Protein AF-A0A9E4KMX0-F1 (afdb_monomer_lite)

Foldseek 3Di:
DDPDDPDDLLVCLLQLVVDADPVPRHSADDQDQFQAADADPVRHGPDPVGGGVLLDDVLQVSLQCSVCVVLPNQAGKAKFDDDPVPVLVVLVVVLDDPPDDPDDDDADDDHSLPHQKHKDQLCPLLLPPNPAGIMMMHGNYHDSSVVSSSVCSNVVSRHDHSVNSRSSSVRNSCSVVNVVVVVVVVVVVCVVCVPPDD

Sequence (198 aa):
MVSKSKLAPETLNAQALRQIDTTTGGLTPGILPSTTCVRDGDNELIDLRRSYGRDENPGFAVAGKVLAELEGGRGGVAVQFRHVGGDGDHAVLEARRPDRGAEDHVLGPADPARADLVVHSATKYLNGRCDVVGGAVVTAREDDLWERIGQVRLHGGAIVGSFEAWLLQRGMRTLFLRVQKASESALAIARHFEGHPN

Structure (mmCIF, N/CA/C/O backbone):
data_AF-A0A9E4KMX0-F1
#
_entry.id   AF-A0A9E4KMX0-F1
#
loop_
_atom_site.group_PDB
_atom_site.id
_atom_site.type_symbol
_atom_site.label_atom_id
_atom_site.label_alt_id
_atom_site.label_comp_id
_atom_site.label_asym_id
_atom_site.label_entity_id
_atom_site.label_seq_id
_atom_site.pdbx_PDB_ins_code
_atom_site.Cartn_x
_atom_site.Cartn_y
_atom_site.Cartn_z
_atom_site.occupancy
_atom_site.B_iso_or_equiv
_atom_site.auth_seq_id
_atom_site.auth_comp_id
_atom_site.auth_asym_id
_atom_site.auth_atom_id
_atom_site.pdbx_PDB_model_num
ATOM 1 N N . MET A 1 1 ? 28.337 -5.864 12.561 1.00 35.94 1 MET A N 1
ATOM 2 C CA . MET A 1 1 ? 27.057 -6.299 11.958 1.00 35.94 1 MET A CA 1
ATOM 3 C C . MET A 1 1 ? 26.067 -6.529 13.087 1.00 35.94 1 MET A C 1
ATOM 5 O O . MET A 1 1 ? 26.275 -7.443 13.871 1.00 35.94 1 MET A O 1
ATOM 9 N N . VAL A 1 2 ? 25.075 -5.650 13.253 1.00 37.97 2 VAL A N 1
ATOM 10 C CA . VAL A 1 2 ? 24.081 -5.785 14.332 1.00 37.97 2 VAL A CA 1
ATOM 11 C C . VAL A 1 2 ? 23.220 -7.016 14.046 1.00 37.97 2 VAL A C 1
ATOM 13 O O . VAL A 1 2 ? 22.658 -7.137 12.958 1.00 37.97 2 VAL A O 1
ATOM 16 N N . SER A 1 3 ? 23.180 -7.935 15.012 1.00 38.62 3 SER A N 1
ATOM 17 C CA . SER A 1 3 ? 22.322 -9.122 15.031 1.00 38.62 3 SER A CA 1
ATOM 18 C C . SER A 1 3 ? 20.882 -8.749 14.659 1.00 38.62 3 SER A C 1
ATOM 20 O O . SER A 1 3 ? 20.329 -7.800 15.216 1.00 38.62 3 SER A O 1
ATOM 22 N N . LYS A 1 4 ? 20.291 -9.465 13.691 1.00 42.56 4 LYS A N 1
ATOM 23 C CA . LYS A 1 4 ? 18.905 -9.281 13.234 1.00 42.56 4 LYS A CA 1
ATOM 24 C C . LYS A 1 4 ? 17.937 -9.706 14.348 1.00 42.56 4 LYS A C 1
ATOM 26 O O . LYS A 1 4 ? 17.368 -10.792 14.288 1.00 42.56 4 LYS A O 1
ATOM 31 N N . SER A 1 5 ? 17.720 -8.861 15.357 1.00 50.38 5 SER A N 1
ATOM 32 C CA . SER A 1 5 ? 16.453 -8.923 16.083 1.00 50.38 5 SER A CA 1
ATOM 33 C C . SER A 1 5 ? 15.344 -8.606 15.076 1.00 50.38 5 SER A C 1
ATOM 35 O O . SER A 1 5 ? 15.487 -7.712 14.236 1.00 50.38 5 SER A O 1
ATOM 37 N N . LYS A 1 6 ? 14.277 -9.408 15.079 1.00 74.00 6 LYS A N 1
ATOM 38 C CA . LYS A 1 6 ? 13.138 -9.221 14.176 1.00 74.00 6 LYS A CA 1
ATOM 39 C C . LYS A 1 6 ? 12.530 -7.854 14.512 1.00 74.00 6 LYS A C 1
ATOM 41 O O . LYS A 1 6 ? 11.999 -7.677 15.604 1.00 74.00 6 LYS A O 1
ATOM 46 N N . LEU A 1 7 ? 12.723 -6.866 13.637 1.00 81.94 7 LEU A N 1
ATOM 47 C CA . LEU A 1 7 ? 12.190 -5.518 13.841 1.00 81.94 7 LEU A CA 1
ATOM 48 C C . LEU A 1 7 ? 10.667 -5.592 13.959 1.00 81.94 7 LEU A C 1
ATOM 50 O O . LEU A 1 7 ? 10.035 -6.424 13.309 1.00 81.94 7 LEU A O 1
ATOM 54 N N . ALA A 1 8 ? 10.089 -4.709 14.770 1.00 87.62 8 ALA A N 1
ATOM 55 C CA . ALA A 1 8 ? 8.643 -4.631 14.908 1.00 87.62 8 ALA A CA 1
ATOM 56 C C . ALA A 1 8 ? 7.996 -4.206 13.566 1.00 87.62 8 ALA A C 1
ATOM 58 O O . ALA A 1 8 ? 8.601 -3.398 12.843 1.00 87.62 8 ALA A O 1
ATOM 59 N N . PRO A 1 9 ? 6.798 -4.711 13.212 1.00 85.44 9 PRO A N 1
ATOM 60 C CA . PRO A 1 9 ? 6.101 -4.365 11.966 1.00 85.44 9 PRO A CA 1
ATOM 61 C C . PRO A 1 9 ? 5.949 -2.853 11.741 1.00 85.44 9 PRO A C 1
ATOM 63 O O . PRO A 1 9 ? 6.117 -2.361 10.625 1.00 85.44 9 PRO A O 1
ATOM 66 N N . GLU A 1 10 ? 5.740 -2.092 12.814 1.00 88.88 10 GLU A N 1
ATOM 67 C CA . GLU A 1 10 ? 5.668 -0.630 12.826 1.00 88.88 10 GLU A CA 1
ATOM 68 C C . GLU A 1 10 ? 6.962 -0.009 12.294 1.00 88.88 10 GLU A C 1
ATOM 70 O O . GLU A 1 10 ? 6.941 0.923 11.489 1.00 88.88 10 GLU A O 1
ATOM 75 N N . THR A 1 11 ? 8.101 -0.554 12.731 1.00 89.44 11 THR A N 1
ATOM 76 C CA . THR A 1 11 ? 9.435 -0.086 12.341 1.00 89.44 11 THR A CA 1
ATOM 77 C C . THR A 1 11 ? 9.722 -0.443 10.888 1.00 89.44 11 THR A C 1
ATOM 79 O O . THR A 1 11 ? 10.217 0.398 10.138 1.00 89.44 11 THR A O 1
ATOM 82 N N . LEU A 1 12 ? 9.377 -1.665 10.471 1.00 85.69 12 LEU A N 1
ATOM 83 C CA . LEU A 1 12 ? 9.523 -2.127 9.088 1.00 85.69 12 LEU A CA 1
ATOM 84 C C . LEU A 1 12 ? 8.715 -1.264 8.116 1.00 85.69 12 LEU A C 1
ATOM 86 O O . LEU A 1 12 ? 9.240 -0.830 7.089 1.00 85.69 12 LEU A O 1
ATOM 90 N N . ASN A 1 13 ? 7.474 -0.950 8.474 1.00 89.00 13 ASN A N 1
ATOM 91 C CA . ASN A 1 13 ? 6.599 -0.101 7.681 1.00 89.00 13 ASN A CA 1
ATOM 92 C C . ASN A 1 13 ? 7.067 1.364 7.648 1.00 89.00 13 ASN A C 1
ATOM 94 O O . ASN A 1 13 ? 7.160 1.953 6.571 1.00 89.00 13 ASN A O 1
ATOM 98 N N . ALA A 1 14 ? 7.447 1.949 8.791 1.00 90.25 14 ALA A N 1
ATOM 99 C CA . ALA A 1 14 ? 7.972 3.318 8.836 1.00 90.25 14 ALA A CA 1
ATOM 100 C C . ALA A 1 14 ? 9.250 3.480 7.988 1.00 90.25 14 ALA A C 1
ATOM 102 O O . ALA A 1 14 ? 9.442 4.503 7.326 1.00 90.25 14 ALA A O 1
ATOM 103 N N . GLN A 1 15 ? 10.098 2.448 7.965 1.00 89.69 15 GLN A N 1
ATOM 104 C CA . GLN A 1 15 ? 11.336 2.412 7.184 1.00 89.69 15 GLN A CA 1
ATOM 105 C C . GLN A 1 15 ? 11.134 1.963 5.730 1.00 89.69 15 GLN A C 1
ATOM 107 O O . GLN A 1 15 ? 12.115 1.917 4.995 1.00 89.69 15 GLN A O 1
ATOM 112 N N . ALA A 1 16 ? 9.914 1.606 5.311 1.00 85.94 16 ALA A N 1
ATOM 113 C CA . ALA A 1 16 ? 9.638 0.988 4.011 1.00 85.94 16 ALA A CA 1
ATOM 114 C C . ALA A 1 16 ? 10.609 -0.172 3.687 1.00 85.94 16 ALA A C 1
ATOM 116 O O . ALA A 1 16 ? 11.246 -0.204 2.635 1.00 85.94 16 ALA A O 1
ATOM 117 N N . LEU A 1 17 ? 10.789 -1.090 4.647 1.00 85.75 17 LEU A N 1
ATOM 118 C CA . LEU A 1 17 ? 11.754 -2.201 4.590 1.00 85.75 17 LEU A CA 1
ATOM 119 C C . LEU A 1 17 ? 13.216 -1.771 4.376 1.00 85.75 17 LEU A C 1
ATOM 121 O O . LEU A 1 17 ? 14.026 -2.546 3.869 1.00 85.75 17 LEU A O 1
ATOM 125 N N . ARG A 1 18 ? 13.566 -0.540 4.771 1.00 86.38 18 ARG A N 1
ATOM 126 C CA . ARG A 1 18 ? 14.887 0.078 4.561 1.00 86.38 18 ARG A CA 1
ATOM 127 C C . ARG A 1 18 ? 15.295 0.131 3.090 1.00 86.38 18 ARG A C 1
ATOM 129 O O . ARG A 1 18 ? 16.486 0.096 2.781 1.00 86.38 18 ARG A O 1
ATOM 136 N N . GLN A 1 19 ? 14.322 0.186 2.183 1.00 82.75 19 GLN A N 1
ATOM 137 C CA . GLN A 1 19 ? 14.630 0.349 0.773 1.00 82.75 19 GLN A CA 1
ATOM 138 C C . GLN A 1 19 ? 15.220 1.727 0.508 1.00 82.75 19 GLN A C 1
ATOM 140 O O . GLN A 1 19 ? 14.776 2.735 1.054 1.00 82.75 19 GLN A O 1
ATOM 145 N N . ILE A 1 20 ? 16.237 1.729 -0.344 1.00 84.12 20 ILE A N 1
ATOM 146 C CA . ILE A 1 20 ? 16.929 2.918 -0.815 1.00 84.12 20 ILE A CA 1
ATOM 147 C C . ILE A 1 20 ? 16.888 2.914 -2.338 1.00 84.12 20 ILE A C 1
ATOM 149 O O . ILE A 1 20 ? 17.039 1.867 -2.971 1.00 84.12 20 ILE A O 1
ATOM 153 N N . ASP A 1 21 ? 16.673 4.083 -2.923 1.00 84.38 21 ASP A N 1
ATOM 154 C CA . ASP A 1 21 ? 16.913 4.309 -4.337 1.00 84.38 21 ASP A CA 1
ATOM 155 C C . ASP A 1 21 ? 18.427 4.369 -4.552 1.00 84.38 21 ASP A C 1
ATOM 157 O O . ASP A 1 21 ? 19.083 5.353 -4.215 1.00 84.38 21 ASP A O 1
ATOM 161 N N . THR A 1 22 ? 18.996 3.294 -5.089 1.00 83.50 22 THR A N 1
ATOM 162 C CA . THR A 1 22 ? 20.440 3.183 -5.319 1.00 83.50 22 THR A CA 1
ATOM 163 C C . THR A 1 22 ? 20.955 4.150 -6.378 1.00 83.50 22 THR A C 1
ATOM 165 O O . THR A 1 22 ? 22.152 4.413 -6.413 1.00 83.50 22 THR A O 1
ATOM 168 N N . THR A 1 23 ? 20.081 4.673 -7.240 1.00 82.62 23 THR A N 1
ATOM 169 C CA . THR A 1 23 ? 20.471 5.602 -8.304 1.00 82.62 23 THR A CA 1
ATOM 170 C C . THR A 1 23 ? 20.664 7.012 -7.761 1.00 82.62 23 THR A C 1
ATOM 172 O O . THR A 1 23 ? 21.606 7.694 -8.152 1.00 82.62 23 THR A O 1
ATOM 175 N N . THR A 1 24 ? 19.791 7.452 -6.853 1.00 85.88 24 THR A N 1
ATOM 176 C CA . THR A 1 24 ? 19.800 8.831 -6.329 1.00 85.88 24 THR A CA 1
ATOM 177 C C . THR A 1 24 ? 20.271 8.941 -4.879 1.00 85.88 24 THR A C 1
ATOM 179 O O . THR A 1 24 ? 20.529 10.042 -4.398 1.00 85.88 24 THR A O 1
ATOM 182 N N . GLY A 1 25 ? 20.364 7.823 -4.155 1.00 85.81 25 GLY A N 1
ATOM 183 C CA . GLY A 1 25 ? 20.548 7.805 -2.702 1.00 85.81 25 GLY A CA 1
ATOM 184 C C . GLY A 1 25 ? 19.278 8.157 -1.913 1.00 85.81 25 GLY A C 1
ATOM 185 O O . GLY A 1 25 ? 19.340 8.313 -0.694 1.00 85.81 25 GLY A O 1
ATOM 186 N N . GLY A 1 26 ? 18.126 8.299 -2.577 1.00 84.56 26 GLY A N 1
ATOM 187 C CA . GLY A 1 26 ? 16.856 8.633 -1.938 1.00 84.56 26 GLY A CA 1
ATOM 188 C C . GLY A 1 26 ? 16.335 7.532 -1.006 1.00 84.56 26 GLY A C 1
ATOM 189 O O . GLY A 1 26 ? 16.424 6.344 -1.299 1.00 84.56 26 GLY A O 1
ATOM 190 N N . LEU A 1 27 ? 15.721 7.918 0.116 1.00 81.69 27 LEU A N 1
ATOM 191 C CA . LEU A 1 27 ? 15.029 6.985 1.030 1.00 81.69 27 LEU A CA 1
ATOM 192 C C . LEU A 1 27 ? 13.636 6.566 0.528 1.00 81.69 27 LEU A C 1
ATOM 194 O O . LEU A 1 27 ? 13.000 5.659 1.065 1.00 81.69 27 LEU A O 1
ATOM 198 N N . THR A 1 28 ? 13.130 7.270 -0.479 1.00 79.94 28 THR A N 1
ATOM 199 C CA . THR A 1 28 ? 11.933 6.918 -1.239 1.00 79.94 28 THR A CA 1
ATOM 200 C C . THR A 1 28 ? 12.322 6.794 -2.698 1.00 79.94 28 THR A C 1
ATOM 202 O O . THR A 1 28 ? 13.099 7.636 -3.157 1.00 79.94 28 THR A O 1
ATOM 205 N N . PRO A 1 29 ? 11.749 5.837 -3.444 1.00 81.00 29 PRO A N 1
ATOM 206 C CA . PRO A 1 29 ? 11.890 5.836 -4.890 1.00 81.00 29 PRO A CA 1
ATOM 207 C C . PRO A 1 29 ? 11.460 7.184 -5.466 1.00 81.00 29 PRO A C 1
ATOM 209 O O . PRO A 1 29 ? 10.467 7.768 -5.013 1.00 81.00 29 PRO A O 1
ATOM 212 N N . GLY A 1 30 ? 12.194 7.662 -6.468 1.00 83.88 30 GLY A N 1
ATOM 213 C CA . GLY A 1 30 ? 11.777 8.827 -7.237 1.00 83.88 30 GLY A CA 1
ATOM 214 C C . GLY A 1 30 ? 10.409 8.614 -7.891 1.00 83.88 30 GLY A C 1
ATOM 215 O O . GLY A 1 30 ? 10.030 7.496 -8.251 1.00 83.88 30 GLY A O 1
ATOM 216 N N . ILE A 1 31 ? 9.663 9.703 -8.065 1.00 88.94 31 ILE A N 1
ATOM 217 C CA . ILE A 1 31 ? 8.437 9.691 -8.866 1.00 88.94 31 ILE A CA 1
ATOM 218 C C . ILE A 1 31 ? 8.865 9.626 -10.333 1.00 88.94 31 ILE A C 1
ATOM 220 O O . ILE A 1 31 ? 9.519 10.541 -10.825 1.00 88.94 31 ILE A O 1
ATOM 224 N N . LEU A 1 32 ? 8.505 8.545 -11.025 1.00 86.00 32 LEU A N 1
ATOM 225 C CA . LEU A 1 32 ? 8.800 8.355 -12.447 1.00 86.00 32 LEU A CA 1
ATOM 226 C C . LEU A 1 32 ? 7.570 8.707 -13.290 1.00 86.00 32 LEU A C 1
ATOM 228 O O . LEU A 1 32 ? 6.695 7.857 -13.447 1.00 86.00 32 LEU A O 1
ATOM 232 N N . PRO A 1 33 ? 7.462 9.925 -13.845 1.00 84.12 33 PRO A N 1
ATOM 233 C CA . PRO A 1 33 ? 6.334 10.291 -14.700 1.00 84.12 33 PRO A CA 1
ATOM 234 C C . PRO A 1 33 ? 6.417 9.662 -16.101 1.00 84.12 33 PRO A C 1
ATOM 236 O O . PRO A 1 33 ? 5.454 9.750 -16.857 1.00 84.12 33 PRO A O 1
ATOM 239 N N . SER A 1 34 ? 7.551 9.047 -16.464 1.00 86.75 34 SER A N 1
ATOM 240 C CA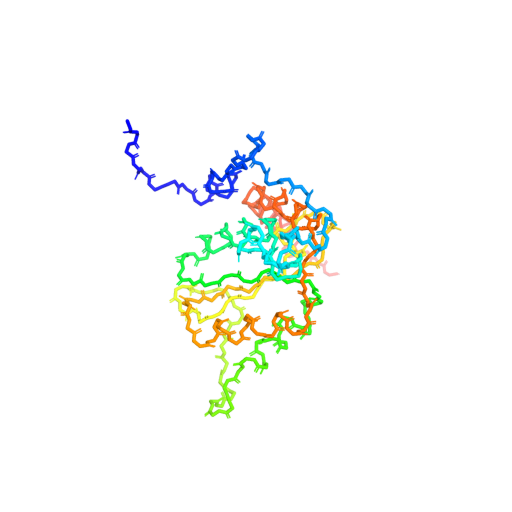 . SER A 1 34 ? 7.701 8.387 -17.762 1.00 86.75 34 SER A CA 1
ATOM 241 C C . SER A 1 34 ? 6.783 7.174 -17.874 1.00 86.75 34 SER A C 1
ATOM 243 O O . SER A 1 34 ? 6.711 6.343 -16.967 1.00 86.75 34 SER A O 1
ATOM 245 N N . THR A 1 35 ? 6.126 7.050 -19.022 1.00 84.62 35 THR A N 1
ATOM 246 C CA . THR A 1 35 ? 5.297 5.893 -19.365 1.00 84.62 35 THR A CA 1
ATOM 247 C C . THR A 1 35 ? 6.094 4.768 -20.010 1.00 84.62 35 THR A C 1
ATOM 249 O O . THR A 1 35 ? 5.663 3.628 -19.925 1.00 84.62 35 THR A O 1
ATOM 252 N N . THR A 1 36 ? 7.239 5.049 -20.631 1.00 87.25 36 THR A N 1
ATOM 253 C CA . THR A 1 36 ? 8.044 4.061 -21.366 1.00 87.25 36 THR A CA 1
ATOM 254 C C . THR A 1 36 ? 9.495 4.068 -20.905 1.00 87.25 36 THR A C 1
ATOM 256 O O . THR A 1 36 ? 9.973 5.038 -20.306 1.00 87.25 36 THR A O 1
ATOM 259 N N . CYS A 1 37 ? 10.196 2.980 -21.203 1.00 87.12 37 CYS A N 1
ATOM 260 C CA . CYS A 1 37 ? 11.620 2.836 -20.947 1.00 87.12 37 CYS A CA 1
ATOM 261 C C . CYS A 1 37 ? 12.432 2.979 -22.235 1.00 87.12 37 CYS A C 1
ATOM 263 O O . CYS A 1 37 ? 11.921 2.795 -23.343 1.00 87.12 37 CYS A O 1
ATOM 265 N N . VAL A 1 38 ? 13.694 3.368 -22.068 1.00 90.19 38 VAL A N 1
ATOM 266 C CA . VAL A 1 38 ? 14.639 3.528 -23.171 1.00 90.19 38 VAL A CA 1
ATOM 267 C C . VAL A 1 38 ? 15.006 2.163 -23.756 1.00 90.19 38 VAL A C 1
ATOM 269 O O . VAL A 1 38 ? 15.141 1.172 -23.031 1.00 90.19 38 VAL A O 1
ATOM 272 N N . ARG A 1 39 ? 15.165 2.140 -25.077 1.00 91.69 39 ARG A N 1
ATOM 273 C CA . ARG A 1 39 ? 15.637 0.996 -25.850 1.00 91.69 39 ARG A CA 1
ATOM 274 C C . ARG A 1 39 ? 16.933 1.363 -26.563 1.00 91.69 39 ARG A C 1
ATOM 276 O O . ARG A 1 39 ? 17.179 2.547 -26.800 1.00 91.69 39 ARG A O 1
ATOM 283 N N . ASP A 1 40 ? 17.767 0.373 -26.839 1.00 91.38 40 ASP A N 1
ATOM 284 C CA . ASP A 1 40 ? 18.998 0.563 -27.600 1.00 91.38 40 ASP A CA 1
ATOM 285 C C . ASP A 1 40 ? 18.735 0.678 -29.116 1.00 91.38 40 ASP A C 1
ATOM 287 O O . ASP A 1 40 ? 17.590 0.791 -29.567 1.00 91.38 40 ASP A O 1
ATOM 291 N N . GLY A 1 41 ? 19.812 0.706 -29.908 1.00 91.19 41 GLY A N 1
ATOM 292 C CA . GLY A 1 41 ? 19.744 0.841 -31.366 1.00 91.19 41 GLY A CA 1
ATOM 293 C C . GLY A 1 41 ? 19.095 -0.346 -32.083 1.00 91.19 41 GLY A C 1
ATOM 294 O O . GLY A 1 41 ? 18.567 -0.159 -33.177 1.00 91.19 41 GLY A O 1
ATOM 295 N N . ASP A 1 42 ? 19.070 -1.518 -31.446 1.00 93.31 42 ASP A N 1
ATOM 296 C CA . ASP A 1 42 ? 18.427 -2.734 -31.949 1.00 93.31 42 ASP A CA 1
ATOM 297 C C . ASP A 1 42 ? 16.993 -2.884 -31.405 1.00 93.31 42 ASP A C 1
ATOM 299 O O . ASP A 1 42 ? 16.328 -3.893 -31.636 1.00 93.31 42 ASP A O 1
ATOM 303 N N . ASN A 1 43 ? 16.481 -1.840 -30.736 1.00 87.75 43 ASN A N 1
ATOM 304 C CA . ASN A 1 43 ? 15.169 -1.786 -30.095 1.00 87.75 43 ASN A CA 1
ATOM 305 C C . ASN A 1 43 ? 15.020 -2.753 -28.898 1.00 87.75 43 ASN A C 1
ATOM 307 O O . ASN A 1 43 ? 13.897 -3.047 -28.470 1.00 87.75 43 ASN A O 1
ATOM 311 N N . GLU A 1 44 ? 16.129 -3.188 -28.302 1.00 88.62 44 GLU A N 1
ATOM 312 C CA . GLU A 1 44 ? 16.151 -3.996 -27.082 1.00 88.62 44 GLU A CA 1
ATOM 313 C C . GLU A 1 44 ? 16.069 -3.116 -25.828 1.00 88.62 44 GLU A C 1
ATOM 315 O O . GLU A 1 44 ? 16.493 -1.958 -25.816 1.00 88.62 44 GLU A O 1
ATOM 320 N N . LEU A 1 45 ? 15.470 -3.632 -24.750 1.00 86.00 45 LEU A N 1
ATOM 321 C CA . LEU A 1 45 ? 15.340 -2.881 -23.496 1.00 86.00 45 LEU A CA 1
ATOM 322 C C . LEU A 1 45 ? 16.697 -2.745 -22.802 1.00 86.00 45 LEU A C 1
ATOM 324 O O . LEU A 1 45 ? 17.344 -3.743 -22.496 1.00 86.00 45 LEU A O 1
ATOM 328 N N . ILE A 1 46 ? 17.073 -1.512 -22.450 1.00 84.88 46 ILE A N 1
ATOM 329 C CA . ILE A 1 46 ? 18.309 -1.264 -21.687 1.00 84.88 46 ILE A CA 1
ATOM 330 C C . ILE A 1 46 ? 18.185 -1.798 -20.250 1.00 84.88 46 ILE A C 1
ATOM 332 O O . ILE A 1 46 ? 19.140 -2.342 -19.698 1.00 84.88 46 ILE A O 1
ATOM 336 N N . ASP A 1 47 ? 17.003 -1.667 -19.641 1.00 80.56 47 ASP A N 1
ATOM 337 C CA . ASP A 1 47 ? 16.658 -2.324 -18.377 1.00 80.56 47 ASP A CA 1
ATOM 338 C C . ASP A 1 47 ? 15.591 -3.387 -18.648 1.00 80.56 47 ASP A C 1
ATOM 340 O O . ASP A 1 47 ? 14.410 -3.075 -18.804 1.00 80.56 47 ASP A O 1
ATOM 344 N N . LEU A 1 48 ? 16.001 -4.658 -18.672 1.00 73.75 48 LEU A N 1
ATOM 345 C CA . LEU A 1 48 ? 15.106 -5.799 -18.906 1.00 73.75 48 LEU A CA 1
ATOM 346 C C . LEU A 1 48 ? 13.988 -5.920 -17.861 1.00 73.75 48 LEU A C 1
ATOM 348 O O . LEU A 1 48 ? 13.024 -6.649 -18.076 1.00 73.75 48 LEU A O 1
ATOM 352 N N . ARG A 1 49 ? 14.095 -5.218 -16.726 1.00 70.12 49 ARG A N 1
ATOM 353 C CA . ARG A 1 49 ? 13.058 -5.208 -15.689 1.00 70.12 49 ARG A CA 1
ATOM 354 C C . ARG A 1 49 ? 11.900 -4.274 -16.031 1.00 70.12 49 ARG A C 1
ATOM 356 O O . ARG A 1 49 ? 10.895 -4.291 -15.333 1.00 70.12 49 ARG A O 1
ATOM 363 N N . ARG A 1 50 ? 12.034 -3.394 -17.031 1.00 75.25 50 ARG A N 1
ATOM 364 C CA . ARG A 1 50 ? 11.039 -2.349 -17.301 1.00 75.25 50 ARG A CA 1
ATOM 365 C C . ARG A 1 50 ? 10.875 -2.099 -18.794 1.00 75.25 50 ARG A C 1
ATOM 367 O O . ARG A 1 50 ? 11.753 -1.553 -19.449 1.00 75.25 50 ARG A O 1
ATOM 374 N N . SER A 1 51 ? 9.699 -2.427 -19.307 1.00 82.06 51 SER A N 1
ATOM 375 C CA . SER A 1 51 ? 9.239 -2.095 -20.661 1.00 82.06 51 SER A CA 1
ATOM 376 C C . SER A 1 51 ? 8.416 -0.809 -20.679 1.00 82.06 51 SER A C 1
ATOM 378 O O . SER A 1 51 ? 8.668 0.102 -21.470 1.00 82.06 51 SER A O 1
ATOM 380 N N . TYR A 1 52 ? 7.411 -0.756 -19.805 1.00 84.25 52 TYR A N 1
ATOM 381 C CA . TYR A 1 52 ? 6.374 0.266 -19.777 1.00 84.25 52 TYR A CA 1
ATOM 382 C C . TYR A 1 52 ? 5.892 0.477 -18.335 1.00 84.25 52 TYR A C 1
ATOM 384 O O . TYR A 1 52 ? 5.817 -0.464 -17.546 1.00 84.25 52 TYR A O 1
ATOM 392 N N . GLY A 1 53 ? 5.521 1.707 -17.976 1.00 78.12 53 GLY A N 1
ATOM 393 C CA . GLY A 1 53 ? 5.122 2.097 -16.618 1.00 78.12 53 GLY A CA 1
ATOM 394 C C . GLY A 1 53 ? 3.845 1.417 -16.115 1.00 78.12 53 GLY A C 1
ATOM 395 O O . GLY A 1 53 ? 3.570 1.449 -14.916 1.00 78.12 53 GLY A O 1
ATOM 396 N N . ARG A 1 54 ? 3.085 0.776 -17.017 1.00 78.62 54 ARG A N 1
ATOM 397 C CA . ARG A 1 54 ? 1.971 -0.116 -16.669 1.00 78.62 54 ARG A CA 1
ATOM 398 C C . ARG A 1 54 ? 2.448 -1.398 -16.008 1.00 78.62 54 ARG A C 1
ATOM 400 O O . ARG A 1 54 ? 1.897 -1.808 -14.988 1.00 78.62 54 ARG A O 1
ATOM 407 N N . ASP A 1 55 ? 3.468 -2.008 -16.581 1.00 73.81 55 ASP A N 1
ATOM 408 C CA . ASP A 1 55 ? 3.878 -3.357 -16.222 1.00 73.81 55 ASP A CA 1
ATOM 409 C C . ASP A 1 55 ? 4.542 -3.308 -14.841 1.00 73.81 55 ASP A C 1
ATOM 411 O O . ASP A 1 55 ? 4.091 -3.954 -13.883 1.00 73.81 55 ASP A O 1
ATOM 415 N N . GLU A 1 56 ? 5.517 -2.403 -14.699 1.00 73.38 56 GLU A N 1
ATOM 416 C CA . GLU A 1 56 ? 6.281 -2.224 -13.473 1.00 73.38 56 GLU A CA 1
ATOM 417 C C . GLU A 1 56 ? 6.675 -0.761 -13.211 1.00 73.38 56 GLU A C 1
ATOM 419 O O . GLU A 1 56 ? 7.198 -0.046 -14.064 1.00 73.38 56 GLU A O 1
ATOM 424 N N . ASN A 1 57 ? 6.505 -0.330 -11.959 1.00 77.19 57 ASN A N 1
ATOM 425 C CA . ASN A 1 57 ? 6.983 0.954 -11.455 1.00 77.19 57 ASN A CA 1
ATOM 426 C C . ASN A 1 57 ? 7.592 0.756 -10.063 1.00 77.19 57 ASN A C 1
ATOM 428 O O . ASN A 1 57 ? 7.020 0.012 -9.256 1.00 77.19 57 ASN A O 1
ATOM 432 N N . PRO A 1 58 ? 8.711 1.423 -9.726 1.00 76.88 58 PRO A N 1
ATOM 433 C CA . PRO A 1 58 ? 9.336 1.238 -8.423 1.00 76.88 58 PRO A CA 1
ATOM 434 C C . PRO A 1 58 ? 8.406 1.660 -7.281 1.00 76.88 58 PRO A C 1
ATOM 436 O O . PRO A 1 58 ? 8.438 1.049 -6.217 1.00 76.88 58 PRO A O 1
ATOM 439 N N . GLY A 1 59 ? 7.536 2.649 -7.509 1.00 76.31 59 GLY A N 1
ATOM 440 C CA . GLY A 1 59 ? 6.540 3.087 -6.541 1.00 76.31 59 GLY A CA 1
ATOM 441 C C . GLY A 1 59 ? 5.617 1.952 -6.074 1.00 76.31 59 GLY A C 1
ATOM 442 O O . GLY A 1 59 ? 5.437 1.753 -4.870 1.00 76.31 59 GLY A O 1
ATOM 443 N N . PHE A 1 60 ? 5.080 1.149 -7.000 1.00 78.19 60 PHE A N 1
ATOM 444 C CA . PHE A 1 60 ? 4.224 0.004 -6.647 1.00 78.19 60 PHE A CA 1
ATOM 445 C C . PHE A 1 60 ? 5.023 -1.103 -5.977 1.00 78.19 60 PHE A C 1
ATOM 447 O O . PHE A 1 60 ? 4.558 -1.682 -5.001 1.00 78.19 60 PHE A O 1
ATOM 454 N N . ALA A 1 61 ? 6.233 -1.368 -6.471 1.00 80.75 61 ALA A N 1
ATOM 455 C CA . ALA A 1 61 ? 7.061 -2.459 -5.976 1.00 80.75 61 ALA A CA 1
ATOM 456 C C . ALA A 1 61 ? 7.389 -2.304 -4.482 1.00 80.75 61 ALA A C 1
ATOM 458 O O . ALA A 1 61 ? 7.329 -3.275 -3.732 1.00 80.75 61 ALA A O 1
ATOM 459 N N . VAL A 1 62 ? 7.706 -1.091 -4.022 1.00 85.62 62 VAL A N 1
ATOM 460 C CA . VAL A 1 62 ? 8.010 -0.847 -2.601 1.00 85.62 62 VAL A CA 1
ATOM 461 C C . VAL A 1 62 ? 6.753 -0.950 -1.739 1.00 85.62 62 VAL A C 1
ATOM 463 O O . VAL A 1 62 ? 6.777 -1.637 -0.721 1.00 85.62 62 VAL A O 1
ATOM 466 N N . ALA A 1 63 ? 5.650 -0.309 -2.148 1.00 85.94 63 ALA A N 1
ATOM 467 C CA . ALA A 1 63 ? 4.388 -0.366 -1.407 1.00 85.94 63 ALA A CA 1
ATOM 468 C C . ALA A 1 63 ? 3.869 -1.808 -1.299 1.00 85.94 63 ALA A C 1
ATOM 470 O O . ALA A 1 63 ? 3.477 -2.243 -0.218 1.00 85.94 63 ALA A O 1
ATOM 471 N N . GLY A 1 64 ? 3.945 -2.562 -2.400 1.00 85.06 64 GLY A N 1
ATOM 472 C CA . GLY A 1 64 ? 3.572 -3.968 -2.456 1.00 85.06 64 GLY A CA 1
ATOM 473 C C . GLY A 1 64 ? 4.428 -4.832 -1.535 1.00 85.06 64 GLY A C 1
ATOM 474 O O . GLY A 1 64 ? 3.879 -5.600 -0.759 1.00 85.06 64 GLY A O 1
ATOM 475 N N . LYS A 1 65 ? 5.756 -4.652 -1.529 1.00 85.19 65 LYS A N 1
ATOM 476 C CA . LYS A 1 65 ? 6.657 -5.389 -0.623 1.00 85.19 65 LYS A CA 1
ATOM 477 C C . LYS A 1 65 ? 6.398 -5.082 0.850 1.00 85.19 65 LYS A C 1
ATOM 479 O O . LYS A 1 65 ? 6.387 -6.000 1.661 1.00 85.19 65 LYS A O 1
ATOM 484 N N . VAL A 1 66 ? 6.187 -3.810 1.201 1.00 86.75 66 VAL A N 1
ATOM 485 C CA . VAL A 1 66 ? 5.834 -3.426 2.579 1.00 86.75 66 VAL A CA 1
ATOM 486 C C . VAL A 1 66 ? 4.530 -4.100 2.987 1.00 86.75 66 VAL A C 1
ATOM 488 O O . VAL A 1 66 ? 4.469 -4.690 4.058 1.00 86.75 66 VAL A O 1
ATOM 491 N N . LEU A 1 67 ? 3.507 -4.048 2.132 1.00 84.75 67 LEU A N 1
ATOM 492 C CA . LEU A 1 67 ? 2.222 -4.677 2.417 1.00 84.75 67 LEU A CA 1
ATOM 493 C C . LEU A 1 67 ? 2.344 -6.205 2.519 1.00 84.75 67 LEU A C 1
ATOM 495 O O . LEU A 1 67 ? 1.786 -6.784 3.441 1.00 84.75 67 LEU A O 1
ATOM 499 N N . ALA A 1 68 ? 3.135 -6.839 1.647 1.00 82.44 68 ALA A N 1
ATOM 500 C CA . ALA A 1 68 ? 3.429 -8.270 1.708 1.00 82.44 68 ALA A CA 1
ATOM 501 C C . ALA A 1 68 ? 3.997 -8.654 3.075 1.00 82.44 68 ALA A C 1
ATOM 503 O O . ALA A 1 68 ? 3.513 -9.586 3.705 1.00 82.44 68 ALA A O 1
ATOM 504 N N . GLU A 1 69 ? 5.002 -7.911 3.546 1.00 83.25 69 GLU A N 1
ATOM 505 C CA . GLU A 1 69 ? 5.643 -8.152 4.839 1.00 83.25 69 GLU A CA 1
ATOM 506 C C . GLU A 1 69 ? 4.655 -7.976 6.000 1.00 83.25 69 GLU A C 1
ATOM 508 O O . GLU A 1 69 ? 4.640 -8.791 6.923 1.00 83.25 69 GLU A O 1
ATOM 513 N N . LEU A 1 70 ? 3.806 -6.943 5.945 1.00 82.62 70 LEU A N 1
ATOM 514 C CA . LEU A 1 70 ? 2.783 -6.693 6.964 1.00 82.62 70 LEU A CA 1
ATOM 515 C C . LEU A 1 70 ? 1.737 -7.811 7.041 1.00 82.62 70 LEU A C 1
ATOM 517 O O . LEU A 1 70 ? 1.305 -8.152 8.139 1.00 82.62 70 LEU A O 1
ATOM 521 N N . GLU A 1 71 ? 1.401 -8.423 5.908 1.00 80.00 71 GLU A N 1
ATOM 522 C CA . GLU A 1 71 ? 0.498 -9.579 5.822 1.00 80.00 71 GLU A CA 1
ATOM 523 C C . GLU A 1 71 ? 1.216 -10.929 6.052 1.00 80.00 71 GLU A C 1
ATOM 525 O O . GLU A 1 71 ? 0.633 -12.004 5.907 1.00 80.00 71 GLU A O 1
ATOM 530 N N . GLY A 1 72 ? 2.493 -10.909 6.454 1.00 72.62 72 GLY A N 1
ATOM 531 C CA . GLY A 1 72 ? 3.243 -12.105 6.847 1.00 72.62 72 GLY A CA 1
ATOM 532 C C . GLY A 1 72 ? 4.118 -12.730 5.757 1.00 72.62 72 GLY A C 1
ATOM 533 O O . GLY A 1 72 ? 4.597 -13.847 5.953 1.00 72.62 72 GLY A O 1
ATOM 534 N N . GLY A 1 73 ? 4.352 -12.025 4.649 1.00 59.81 73 GLY A N 1
ATOM 535 C CA . GLY A 1 73 ? 5.455 -12.249 3.706 1.00 59.81 73 GLY A CA 1
ATOM 536 C C . GLY A 1 73 ? 5.363 -13.513 2.852 1.00 59.81 73 GLY A C 1
ATOM 537 O O . GLY A 1 73 ? 6.400 -14.030 2.442 1.00 59.81 73 GLY A O 1
ATOM 538 N N . ARG A 1 74 ? 4.161 -14.062 2.631 1.00 58.06 74 ARG A N 1
ATOM 539 C CA . ARG A 1 74 ? 4.021 -15.421 2.070 1.00 58.06 74 ARG A CA 1
ATOM 540 C C . ARG A 1 74 ? 3.790 -15.493 0.557 1.00 58.06 74 ARG A C 1
ATOM 542 O O . ARG A 1 74 ? 4.050 -16.548 -0.010 1.00 58.06 74 ARG A O 1
ATOM 549 N N . GLY A 1 75 ? 3.409 -14.406 -0.118 1.00 60.19 75 GLY A N 1
ATOM 550 C CA . GLY A 1 75 ? 3.169 -14.424 -1.567 1.00 60.19 75 GLY A CA 1
ATOM 551 C C . GLY A 1 75 ? 3.286 -13.072 -2.267 1.00 60.19 75 GLY A C 1
ATOM 552 O O . GLY A 1 75 ? 3.814 -12.104 -1.714 1.00 60.19 75 GLY A O 1
ATOM 553 N N . GLY A 1 76 ? 2.809 -13.030 -3.511 1.00 59.28 76 GLY A N 1
ATOM 554 C CA . GLY A 1 76 ? 2.882 -11.862 -4.381 1.00 59.28 76 GLY A CA 1
ATOM 555 C C . GLY A 1 76 ? 1.873 -10.778 -3.999 1.00 59.28 76 GLY A C 1
ATOM 556 O O . GLY A 1 76 ? 0.771 -11.070 -3.516 1.00 59.28 76 GLY A O 1
ATOM 557 N N . VAL A 1 77 ? 2.246 -9.515 -4.232 1.00 62.97 77 VAL A N 1
ATOM 558 C CA . VAL A 1 77 ? 1.391 -8.348 -3.968 1.00 62.97 77 VAL A CA 1
ATOM 559 C C . VAL A 1 77 ? 1.215 -7.489 -5.204 1.00 62.97 77 VAL A C 1
ATOM 561 O O . VAL A 1 77 ? 2.175 -6.943 -5.748 1.00 62.97 77 VAL A O 1
ATOM 564 N N . ALA A 1 78 ? -0.039 -7.324 -5.612 1.00 58.34 78 ALA A N 1
ATOM 565 C CA . ALA A 1 78 ? -0.437 -6.459 -6.708 1.00 58.34 78 ALA A CA 1
ATOM 566 C C . ALA A 1 78 ? -1.169 -5.236 -6.147 1.00 58.34 78 ALA A C 1
ATOM 568 O O . ALA A 1 78 ? -2.266 -5.347 -5.600 1.00 58.34 78 ALA A O 1
ATOM 569 N N . VAL A 1 79 ? -0.581 -4.049 -6.307 1.00 57.94 79 VAL A N 1
ATOM 570 C CA . VAL A 1 79 ? -1.253 -2.775 -6.010 1.00 57.94 79 VAL A CA 1
ATOM 571 C C . VAL A 1 79 ? -1.929 -2.273 -7.291 1.00 57.94 79 VAL A C 1
ATOM 573 O O . VAL A 1 79 ? -1.293 -2.214 -8.347 1.00 57.94 79 VAL A O 1
ATOM 576 N N . GLN A 1 80 ? -3.218 -1.945 -7.210 1.00 65.25 80 GLN A N 1
ATOM 577 C CA . GLN A 1 80 ? -4.093 -1.650 -8.350 1.00 65.25 80 GLN A CA 1
ATOM 578 C C . GLN A 1 80 ? -4.915 -0.366 -8.118 1.00 65.25 8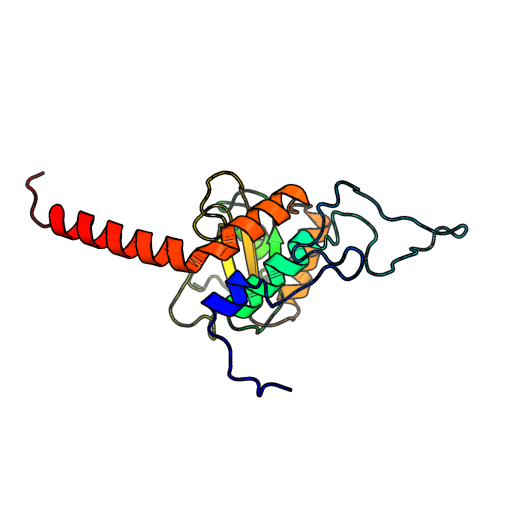0 GLN A C 1
ATOM 580 O O . GLN A 1 80 ? -5.150 0.029 -6.977 1.00 65.25 80 GLN A O 1
ATOM 585 N N . PHE A 1 81 ? -5.362 0.304 -9.185 1.00 54.56 81 PHE A N 1
ATOM 586 C CA . PHE A 1 81 ? -6.220 1.500 -9.112 1.00 54.56 81 PHE A CA 1
ATOM 587 C C . PHE A 1 81 ? -7.446 1.343 -10.018 1.00 54.56 81 PHE A C 1
ATOM 589 O O . PHE A 1 81 ? -7.378 1.583 -11.222 1.00 54.56 81 PHE A O 1
ATOM 596 N N . ARG A 1 82 ? -8.569 0.939 -9.413 1.00 48.75 82 ARG A N 1
ATOM 597 C CA . ARG A 1 82 ? -9.967 1.311 -9.711 1.00 48.75 82 ARG A CA 1
ATOM 598 C C . ARG A 1 82 ? -10.859 0.722 -8.597 1.00 48.75 82 ARG A C 1
ATOM 600 O O . ARG A 1 82 ? -10.390 -0.096 -7.813 1.00 48.75 82 ARG A O 1
ATOM 607 N N . HIS A 1 83 ? -12.085 1.230 -8.465 1.00 39.16 83 HIS A N 1
ATOM 608 C CA . HIS A 1 83 ? -13.051 1.044 -7.369 1.00 39.16 83 HIS A CA 1
ATOM 609 C C . HIS A 1 83 ? -12.921 -0.280 -6.574 1.00 39.16 83 HIS A C 1
ATOM 611 O O . HIS A 1 83 ? -13.284 -1.356 -7.055 1.00 39.16 83 HIS A O 1
ATOM 617 N N . VAL A 1 84 ? -12.476 -0.189 -5.312 1.00 41.56 84 VAL A N 1
ATOM 618 C CA . VAL A 1 84 ? -12.699 -1.261 -4.327 1.00 41.56 84 VAL A CA 1
ATOM 619 C C . VAL A 1 84 ? -14.164 -1.171 -3.925 1.00 41.56 84 VAL A C 1
ATOM 621 O O . VAL A 1 84 ? -14.568 -0.267 -3.195 1.00 41.56 84 VAL A O 1
ATOM 624 N N . GLY A 1 85 ? -14.939 -2.046 -4.549 1.00 37.62 85 GLY A N 1
ATOM 625 C CA . GLY A 1 85 ? -16.393 -2.050 -4.627 1.00 37.62 85 GLY A CA 1
ATOM 626 C C . GLY A 1 85 ? -16.886 -2.774 -5.888 1.00 37.62 85 GLY A C 1
ATOM 627 O O . GLY A 1 85 ? -18.031 -3.199 -5.909 1.00 37.62 85 GLY A O 1
ATOM 628 N N .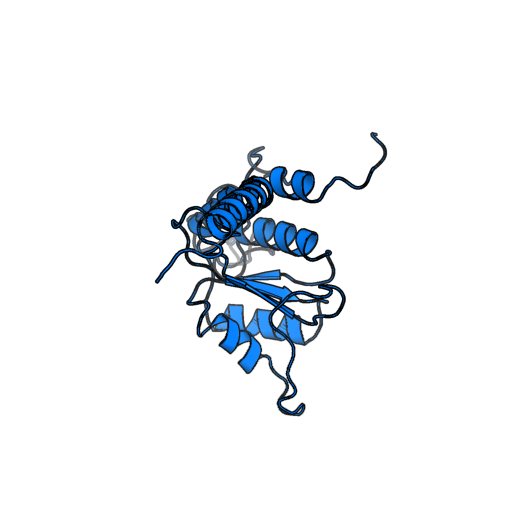 GLY A 1 86 ? -16.034 -2.945 -6.913 1.00 37.94 86 GLY A N 1
ATOM 629 C CA . GLY A 1 86 ? -16.359 -3.759 -8.094 1.00 37.94 86 GLY A CA 1
ATOM 630 C C . GLY A 1 86 ? -15.157 -4.461 -8.734 1.00 37.94 86 GLY A C 1
ATOM 631 O O . GLY A 1 86 ? -15.235 -5.649 -9.022 1.00 37.94 86 GLY A O 1
ATOM 632 N N . ASP A 1 87 ? -14.014 -3.782 -8.889 1.00 41.53 87 ASP A N 1
ATOM 633 C CA . ASP A 1 87 ? -12.934 -4.289 -9.758 1.00 41.53 87 ASP A CA 1
ATOM 634 C C . ASP A 1 87 ? -11.883 -5.148 -9.038 1.00 41.53 87 ASP A C 1
ATOM 636 O O . ASP A 1 87 ? -11.372 -6.118 -9.595 1.00 41.53 87 ASP A O 1
ATOM 640 N N . GLY A 1 88 ? -11.583 -4.825 -7.774 1.00 43.19 88 GLY A N 1
ATOM 641 C CA . GLY A 1 88 ? -10.762 -5.687 -6.915 1.00 43.19 88 GLY A CA 1
ATOM 642 C C . GLY A 1 88 ? -11.430 -7.040 -6.670 1.00 43.19 88 GLY A C 1
ATOM 643 O O . GLY A 1 88 ? -10.743 -8.053 -6.636 1.00 43.19 88 GLY A O 1
ATOM 644 N N . ASP A 1 89 ? -12.764 -7.054 -6.603 1.00 47.78 89 ASP A N 1
ATOM 645 C CA . ASP A 1 89 ? -13.550 -8.281 -6.602 1.00 47.78 89 ASP A CA 1
ATOM 646 C C . ASP A 1 89 ? -13.550 -8.910 -7.996 1.00 47.78 89 ASP A C 1
ATOM 648 O O . ASP A 1 89 ? -13.325 -10.102 -8.088 1.00 47.78 89 ASP A O 1
ATOM 652 N N . HIS A 1 90 ? -13.687 -8.156 -9.095 1.00 46.53 90 HIS A N 1
ATOM 653 C CA . HIS A 1 90 ? -13.624 -8.716 -10.456 1.00 46.53 90 HIS A CA 1
ATOM 654 C C . HIS A 1 90 ? -12.309 -9.423 -10.775 1.00 46.53 90 HIS A C 1
ATOM 656 O O . HIS A 1 90 ? -12.358 -10.510 -11.323 1.00 46.53 90 HIS A O 1
ATOM 662 N N . ALA A 1 91 ? -11.139 -8.891 -10.409 1.00 47.72 91 ALA A N 1
ATOM 663 C CA . ALA A 1 91 ? -9.880 -9.608 -10.639 1.00 47.72 91 ALA A CA 1
ATOM 664 C C . ALA A 1 91 ? -9.812 -10.923 -9.845 1.00 47.72 91 ALA A C 1
ATOM 666 O O . ALA A 1 91 ? -9.239 -11.905 -10.308 1.00 47.72 91 ALA A O 1
ATOM 667 N N . VAL A 1 92 ? -10.438 -10.959 -8.669 1.00 52.75 92 VAL A N 1
ATOM 668 C CA . VAL A 1 92 ? -10.562 -12.155 -7.825 1.00 52.75 92 VAL A CA 1
ATOM 669 C C . VAL A 1 92 ? -11.619 -13.122 -8.365 1.00 52.75 92 VAL A C 1
ATOM 671 O O . VAL A 1 92 ? -11.409 -14.334 -8.363 1.00 52.75 92 VAL A O 1
ATOM 674 N N . LEU A 1 93 ? -12.730 -12.597 -8.877 1.00 48.72 93 LEU A N 1
ATOM 675 C CA . LEU A 1 93 ? -13.840 -13.324 -9.488 1.00 48.72 93 LEU A CA 1
ATOM 676 C C . LEU A 1 93 ? -13.453 -13.888 -10.865 1.00 48.72 93 LEU A C 1
ATOM 678 O O . LEU A 1 93 ? -13.857 -14.998 -11.190 1.00 48.72 93 LEU A O 1
ATOM 682 N N . GLU A 1 94 ? -12.636 -13.178 -11.643 1.00 49.41 94 GLU A N 1
ATOM 683 C CA . GLU A 1 94 ? -12.100 -13.601 -12.944 1.00 49.41 94 GLU A CA 1
ATOM 684 C C . GLU A 1 94 ? -10.905 -14.546 -12.791 1.00 49.41 94 GLU A C 1
ATOM 686 O O . GLU A 1 94 ? -10.756 -15.481 -13.575 1.00 49.41 94 GLU A O 1
ATOM 691 N N . ALA A 1 95 ? -10.070 -14.367 -11.759 1.00 48.41 95 ALA A N 1
ATOM 692 C CA . ALA A 1 95 ? -9.007 -15.325 -11.449 1.00 48.41 95 ALA A CA 1
ATOM 693 C C . ALA A 1 95 ? -9.544 -16.640 -10.842 1.00 48.41 95 ALA A C 1
ATOM 695 O O . ALA A 1 95 ? -8.816 -17.643 -10.809 1.00 48.41 95 ALA A O 1
ATOM 696 N N . ARG A 1 96 ? -10.813 -16.661 -10.400 1.00 49.03 96 ARG A N 1
ATOM 697 C CA . ARG A 1 96 ? -11.504 -17.817 -9.806 1.00 49.03 96 ARG A CA 1
ATOM 698 C C . ARG A 1 96 ? -11.473 -19.012 -10.770 1.00 49.03 96 ARG A C 1
ATOM 700 O O . ARG A 1 96 ? -11.697 -18.879 -11.972 1.00 49.03 96 ARG A O 1
ATOM 707 N N . ARG A 1 97 ? -11.169 -20.213 -10.265 1.00 42.75 97 ARG A N 1
ATOM 708 C CA . ARG A 1 97 ? -11.251 -21.430 -11.089 1.00 42.75 97 ARG A CA 1
ATOM 709 C C . ARG A 1 97 ? -12.729 -21.814 -11.304 1.00 42.75 97 ARG A C 1
ATOM 711 O O . ARG A 1 97 ? -13.491 -21.769 -10.340 1.00 42.75 97 ARG A O 1
ATOM 718 N N . PRO A 1 98 ? -13.141 -22.205 -12.525 1.00 39.94 98 PRO A N 1
ATOM 719 C CA . PRO A 1 98 ? -14.539 -22.530 -12.833 1.00 39.94 98 PRO A CA 1
ATOM 720 C C . PRO A 1 98 ? -15.053 -23.828 -12.179 1.00 39.94 98 PRO A C 1
ATOM 722 O O . PRO A 1 98 ? -16.249 -24.091 -12.218 1.00 39.94 98 PRO A O 1
ATOM 725 N N . ASP A 1 99 ? -14.179 -24.641 -11.577 1.00 38.16 99 ASP A N 1
ATOM 726 C CA . ASP A 1 99 ? -14.465 -25.982 -11.049 1.00 38.16 99 ASP A CA 1
ATOM 727 C C . ASP A 1 99 ? -14.715 -26.043 -9.529 1.00 38.16 99 ASP A C 1
ATOM 729 O O . ASP A 1 99 ? -15.096 -27.097 -9.019 1.00 38.16 99 ASP A O 1
ATOM 733 N N . ARG A 1 100 ? -14.541 -24.939 -8.785 1.00 38.22 100 ARG A N 1
ATOM 734 C CA . ARG A 1 100 ? -14.844 -24.882 -7.343 1.00 38.22 100 ARG A CA 1
ATOM 735 C C . ARG A 1 100 ? -16.046 -23.983 -7.051 1.00 38.22 100 ARG A C 1
ATOM 737 O O . ARG A 1 100 ? -16.029 -22.779 -7.317 1.00 38.22 100 ARG A O 1
ATOM 744 N N . GLY A 1 101 ? -17.089 -24.598 -6.490 1.00 26.00 101 GLY A N 1
ATOM 745 C CA . GLY A 1 101 ? -18.351 -23.965 -6.109 1.00 26.00 101 GLY A CA 1
ATOM 746 C C . GLY A 1 101 ? -18.199 -22.734 -5.208 1.00 26.00 101 GLY A C 1
ATOM 747 O O . GLY A 1 101 ? -17.136 -22.434 -4.660 1.00 26.00 101 GLY A O 1
ATOM 748 N N . ALA A 1 102 ? -19.278 -21.964 -5.114 1.00 29.97 102 ALA A N 1
ATOM 749 C CA . ALA A 1 102 ? -19.396 -20.811 -4.234 1.00 29.97 102 ALA A CA 1
ATOM 750 C C . ALA A 1 102 ? -19.480 -21.270 -2.771 1.00 29.97 102 ALA A C 1
ATOM 752 O O . ALA A 1 102 ? -20.569 -21.378 -2.224 1.00 29.97 102 ALA A O 1
ATOM 753 N N . GLU A 1 103 ? -18.341 -21.575 -2.152 1.00 24.50 103 GLU A N 1
ATOM 754 C CA . GLU A 1 103 ? -18.256 -21.656 -0.696 1.00 24.50 103 GLU A CA 1
ATOM 755 C C . GLU A 1 103 ? -17.407 -20.490 -0.186 1.00 24.50 103 GLU A C 1
ATOM 757 O O . GLU A 1 103 ? -16.337 -20.191 -0.725 1.00 24.50 103 GLU A O 1
ATOM 762 N N . ASP A 1 104 ? -17.972 -19.779 0.787 1.00 24.12 104 ASP A N 1
ATOM 763 C CA . ASP A 1 104 ? -17.504 -18.514 1.338 1.00 24.12 104 ASP A CA 1
ATOM 764 C C . ASP A 1 104 ? -16.041 -18.579 1.790 1.00 24.12 104 ASP A C 1
ATOM 766 O O . ASP A 1 104 ? -15.661 -19.376 2.652 1.00 24.12 104 ASP A O 1
ATOM 770 N N . HIS A 1 105 ? -15.204 -17.690 1.254 1.00 32.66 105 HIS A N 1
ATOM 771 C CA . HIS A 1 105 ? -13.900 -17.381 1.834 1.00 32.66 105 HIS A CA 1
ATOM 772 C C . HIS A 1 105 ? -13.919 -15.928 2.308 1.00 32.66 105 HIS A C 1
ATOM 774 O O . HIS A 1 105 ? -14.111 -14.989 1.541 1.00 32.66 105 HIS A O 1
ATOM 780 N N . VAL A 1 106 ? -13.819 -15.793 3.629 1.00 29.62 106 VAL A N 1
ATOM 781 C CA . VAL A 1 106 ? -14.061 -14.590 4.426 1.00 29.62 106 VAL A CA 1
ATOM 782 C C . VAL A 1 106 ? -13.131 -13.437 4.029 1.00 29.62 106 VAL A C 1
ATOM 784 O O . VAL A 1 106 ? -11.908 -13.556 4.093 1.00 29.62 106 VAL A O 1
ATOM 787 N N . LEU A 1 107 ? -13.730 -12.283 3.714 1.00 34.81 107 LEU A N 1
ATOM 788 C CA . LEU A 1 107 ? -13.087 -10.966 3.648 1.00 34.81 107 LEU A CA 1
ATOM 789 C C . LEU A 1 107 ? -12.700 -10.478 5.072 1.00 34.81 107 LEU A C 1
ATOM 791 O O . LEU A 1 107 ? -13.399 -9.664 5.667 1.00 34.81 107 LEU A O 1
ATOM 795 N N . GLY A 1 108 ? -11.569 -10.983 5.593 1.00 31.58 108 GLY A N 1
ATOM 796 C CA . GLY A 1 108 ? -10.765 -10.461 6.728 1.00 31.58 108 GLY A CA 1
ATOM 797 C C . GLY A 1 108 ? -11.297 -10.625 8.176 1.00 31.58 108 GLY A C 1
ATOM 798 O O . GLY A 1 108 ? -12.485 -10.838 8.387 1.00 31.58 108 GLY A O 1
ATOM 799 N N . PRO A 1 109 ? -10.445 -10.408 9.208 1.00 47.34 109 PRO A N 1
ATOM 800 C CA . PRO A 1 109 ? -9.301 -11.215 9.635 1.00 47.34 109 PRO A CA 1
ATOM 801 C C . PRO A 1 109 ? -9.666 -12.239 10.742 1.00 47.34 109 PRO A C 1
ATOM 803 O O . PRO A 1 109 ? -10.461 -11.963 11.636 1.00 47.34 109 PRO A O 1
ATOM 806 N N . ALA A 1 110 ? -8.993 -13.393 10.741 1.00 35.28 110 ALA A N 1
ATOM 807 C CA . ALA A 1 110 ? -8.889 -14.297 11.902 1.00 35.28 110 ALA A CA 1
ATOM 808 C C . ALA A 1 110 ? -7.501 -14.960 11.971 1.00 35.28 110 ALA A C 1
ATOM 810 O O . ALA A 1 110 ? -6.987 -15.215 13.054 1.00 35.28 110 ALA A O 1
ATOM 811 N N . ASP A 1 111 ? -6.863 -15.161 10.816 1.00 46.75 111 ASP A N 1
ATOM 812 C CA . ASP A 1 111 ? -5.441 -15.469 10.675 1.00 46.75 111 ASP A CA 1
ATOM 813 C C . ASP A 1 111 ? -5.048 -15.218 9.203 1.00 46.75 111 ASP A C 1
ATOM 815 O O . ASP A 1 111 ? -5.512 -15.966 8.338 1.00 46.75 111 ASP A O 1
ATOM 819 N N . PRO A 1 112 ? -4.240 -14.193 8.859 1.00 47.06 112 PRO A N 1
ATOM 820 C CA . PRO A 1 112 ? -3.749 -14.019 7.487 1.00 47.06 112 PRO A CA 1
ATOM 821 C C . PRO A 1 112 ? -2.943 -15.234 6.999 1.00 47.06 112 PRO A C 1
ATOM 823 O O . PRO A 1 112 ? -2.802 -15.432 5.798 1.00 47.06 112 PRO A O 1
ATOM 826 N N . ALA A 1 113 ? -2.485 -16.121 7.895 1.00 50.22 113 ALA A N 1
ATOM 827 C CA . ALA A 1 113 ? -1.871 -17.390 7.511 1.00 50.22 113 ALA A CA 1
ATOM 828 C C . ALA A 1 113 ? -2.864 -18.436 6.961 1.00 50.22 113 ALA A C 1
ATOM 830 O O . ALA A 1 113 ? -2.418 -19.496 6.520 1.00 50.22 113 ALA A O 1
ATOM 831 N N . ARG A 1 114 ? -4.182 -18.176 6.991 1.00 54.22 114 ARG A N 1
ATOM 832 C CA . ARG A 1 114 ? -5.231 -19.086 6.489 1.00 54.22 114 ARG A CA 1
ATOM 833 C C . ARG A 1 114 ? -5.985 -18.578 5.262 1.00 54.22 114 ARG A C 1
ATOM 835 O O . ARG A 1 114 ? -6.719 -19.360 4.668 1.00 54.22 114 ARG A O 1
ATOM 842 N N . ALA A 1 115 ? -5.843 -17.308 4.897 1.00 64.69 115 ALA A N 1
ATOM 843 C CA . ALA A 1 115 ? -6.483 -16.765 3.704 1.00 64.69 115 ALA A CA 1
ATOM 844 C C . ALA A 1 115 ? -5.584 -17.006 2.487 1.00 64.69 115 ALA A C 1
ATOM 846 O O . ALA A 1 115 ? -4.413 -16.649 2.532 1.00 64.69 115 ALA A O 1
ATOM 847 N N . ASP A 1 116 ? -6.109 -17.567 1.393 1.00 73.00 116 ASP A N 1
ATOM 848 C CA . ASP A 1 116 ? -5.356 -17.666 0.130 1.00 73.00 116 ASP A CA 1
ATOM 849 C C . ASP A 1 116 ? -5.130 -16.281 -0.511 1.00 73.00 116 ASP A C 1
ATOM 851 O O . ASP A 1 116 ? -4.177 -16.082 -1.272 1.00 73.00 116 ASP A O 1
ATOM 855 N N . LEU A 1 117 ? -5.995 -15.317 -0.174 1.00 76.25 117 LEU A N 1
ATOM 856 C CA . LEU A 1 117 ? -6.017 -13.969 -0.720 1.00 76.25 117 LEU A CA 1
ATOM 857 C C . LEU A 1 117 ? -6.523 -12.946 0.310 1.00 76.25 117 LEU A C 1
ATOM 859 O O . LEU A 1 117 ? -7.524 -13.183 0.984 1.00 76.25 117 LEU A O 1
ATOM 863 N N . VAL A 1 118 ? -5.890 -11.775 0.361 1.00 76.69 118 VAL A N 1
ATOM 864 C CA . VAL A 1 118 ? -6.352 -10.601 1.109 1.00 76.69 118 VAL A CA 1
ATOM 865 C C . VAL A 1 118 ? -6.500 -9.421 0.155 1.00 76.69 118 VAL A C 1
ATOM 867 O O . VAL A 1 118 ? -5.603 -9.123 -0.634 1.00 76.69 118 VAL A O 1
ATOM 870 N N . VAL A 1 119 ? -7.638 -8.732 0.234 1.00 81.12 119 VAL A N 1
ATOM 871 C CA . VAL A 1 119 ? -7.922 -7.530 -0.556 1.00 81.12 119 VAL A CA 1
ATOM 872 C C . VAL A 1 119 ? -8.046 -6.335 0.381 1.00 81.12 119 VAL A C 1
ATOM 874 O O . VAL A 1 119 ? -8.790 -6.363 1.360 1.00 81.12 119 VAL A O 1
ATOM 877 N N . HIS A 1 120 ? -7.342 -5.254 0.060 1.00 82.50 120 HIS A N 1
ATOM 878 C CA . HIS A 1 120 ? -7.406 -3.997 0.789 1.00 82.50 120 HIS A CA 1
ATOM 879 C C . HIS A 1 120 ? -7.940 -2.876 -0.090 1.00 82.50 120 HIS A C 1
ATOM 881 O O . HIS A 1 120 ? -7.499 -2.678 -1.222 1.00 82.50 120 HIS A O 1
ATOM 887 N N . SER A 1 121 ? -8.790 -2.031 0.495 1.00 85.31 121 SER A N 1
ATOM 888 C CA . SER A 1 121 ? -8.979 -0.675 -0.013 1.00 85.31 121 SER A CA 1
ATOM 889 C C . SER A 1 121 ? -7.814 0.204 0.431 1.00 85.31 121 SER A C 1
ATOM 891 O O . SER A 1 121 ? -7.779 0.701 1.562 1.00 85.31 121 SER A O 1
ATOM 893 N N . ALA A 1 122 ? -6.860 0.422 -0.475 1.00 87.00 122 ALA A N 1
ATOM 894 C CA . ALA A 1 122 ? -5.718 1.292 -0.226 1.00 87.00 122 ALA A CA 1
ATOM 895 C C . ALA A 1 122 ? -6.139 2.749 0.030 1.00 87.00 122 ALA A C 1
ATOM 897 O O . ALA A 1 122 ? -5.464 3.468 0.764 1.00 87.00 122 ALA A O 1
ATOM 898 N N . THR A 1 123 ? -7.310 3.147 -0.477 1.00 86.00 123 THR A N 1
ATOM 899 C CA . THR A 1 123 ? -7.978 4.431 -0.208 1.00 86.00 123 THR A CA 1
ATOM 900 C C . THR A 1 123 ? -8.161 4.729 1.281 1.00 86.00 123 THR A C 1
ATOM 902 O O . THR A 1 123 ? -8.142 5.888 1.690 1.00 86.00 123 THR A O 1
ATOM 905 N N . LYS A 1 124 ? -8.394 3.689 2.090 1.00 89.19 124 LYS A N 1
ATOM 906 C CA . LYS A 1 124 ? -8.850 3.812 3.480 1.00 89.19 124 LYS A CA 1
ATOM 907 C C . LYS A 1 124 ? -7.659 3.969 4.419 1.00 89.19 124 LYS A C 1
ATOM 909 O O . LYS A 1 124 ? -6.904 4.926 4.299 1.00 89.19 124 LYS A O 1
ATOM 914 N N . TYR A 1 125 ? -7.473 3.056 5.368 1.00 89.69 125 TYR A N 1
ATOM 915 C CA . TYR A 1 125 ? -6.432 3.188 6.383 1.00 89.69 125 TYR A CA 1
ATOM 916 C C . TYR A 1 125 ? -5.010 3.117 5.817 1.00 89.69 125 TYR A C 1
ATOM 918 O O . TYR A 1 125 ? -4.145 3.815 6.349 1.00 89.69 125 TYR A O 1
ATOM 926 N N . LEU A 1 126 ? -4.764 2.353 4.742 1.00 89.44 126 LEU A N 1
ATOM 927 C CA . LEU A 1 126 ? -3.430 2.243 4.133 1.00 89.44 126 LEU A CA 1
ATOM 928 C C . LEU A 1 126 ? -2.898 3.617 3.704 1.00 89.44 126 LEU A C 1
ATOM 930 O O . LEU A 1 126 ? -1.827 4.014 4.159 1.00 89.44 126 LEU A O 1
ATOM 934 N N . ASN A 1 127 ? -3.676 4.388 2.941 1.00 91.19 127 ASN A N 1
ATOM 935 C CA . ASN A 1 127 ? -3.342 5.778 2.645 1.00 91.19 127 ASN A CA 1
ATOM 936 C C . ASN A 1 127 ? -3.601 6.714 3.845 1.00 91.19 127 ASN A C 1
ATOM 938 O O . ASN A 1 127 ? -2.703 7.391 4.345 1.00 91.19 127 ASN A O 1
ATOM 942 N N . GLY A 1 128 ? -4.843 6.742 4.333 1.00 89.00 128 GLY A N 1
ATOM 943 C CA . GLY A 1 128 ? -5.256 7.481 5.527 1.00 89.00 128 GLY A CA 1
ATOM 944 C C . GLY A 1 128 ? -5.279 9.002 5.400 1.00 89.00 128 GLY A C 1
ATOM 945 O O . GLY A 1 128 ? -5.322 9.678 6.427 1.00 89.00 128 GLY A O 1
ATOM 946 N N . ARG A 1 129 ? -5.207 9.544 4.177 1.00 91.81 129 ARG A N 1
ATOM 947 C CA . ARG A 1 129 ? -5.145 10.992 3.912 1.00 91.81 129 ARG A CA 1
ATOM 948 C C . ARG A 1 129 ? -6.162 11.498 2.881 1.00 91.81 129 ARG A C 1
ATOM 950 O O . ARG A 1 129 ? -6.130 12.675 2.545 1.00 91.81 129 ARG A O 1
ATOM 957 N N . CYS A 1 130 ? -7.076 10.640 2.417 1.00 88.25 130 CYS A N 1
ATOM 958 C CA . CYS A 1 130 ? -8.146 10.983 1.464 1.00 88.25 130 CYS A CA 1
ATOM 959 C C . CYS A 1 130 ? -7.664 11.593 0.127 1.00 88.25 130 CYS A C 1
ATOM 961 O O . CYS A 1 130 ? -8.451 12.215 -0.576 1.00 88.25 130 CYS A O 1
ATOM 963 N N . ASP A 1 131 ? -6.394 11.399 -0.230 1.00 91.69 131 ASP A N 1
ATOM 964 C CA . ASP A 1 131 ? -5.726 11.946 -1.423 1.00 91.69 131 ASP A CA 1
ATOM 965 C C . ASP A 1 131 ? -5.336 10.862 -2.455 1.00 91.69 131 ASP A C 1
ATOM 967 O O . ASP A 1 131 ? -4.719 11.164 -3.471 1.00 91.69 131 ASP A O 1
ATOM 971 N N . VAL A 1 132 ? -5.713 9.598 -2.218 1.00 88.81 132 VAL A N 1
ATOM 972 C CA . VAL A 1 132 ? -5.437 8.437 -3.088 1.00 88.81 132 VAL A CA 1
ATOM 973 C C . VAL A 1 132 ? -6.645 7.504 -3.085 1.00 88.81 132 VAL A C 1
ATOM 975 O O . VAL A 1 132 ? -7.204 7.246 -2.019 1.00 88.81 132 VAL A O 1
ATOM 978 N N . VAL A 1 133 ? -7.006 6.949 -4.248 1.00 86.25 133 VAL A N 1
ATOM 979 C CA . VAL A 1 133 ? -8.088 5.957 -4.403 1.00 86.25 133 VAL A CA 1
ATOM 980 C C . VAL A 1 133 ? -7.559 4.643 -4.982 1.00 86.25 133 VAL A C 1
ATOM 982 O O . VAL A 1 133 ? -7.605 4.431 -6.179 1.00 86.25 133 VAL A O 1
ATOM 985 N N . GLY A 1 134 ? -7.080 3.718 -4.157 1.00 82.94 134 GLY A N 1
ATOM 986 C CA . GLY A 1 134 ? -6.471 2.475 -4.650 1.00 82.94 134 GLY A CA 1
ATOM 987 C C . GLY A 1 134 ? -7.042 1.203 -4.037 1.00 82.94 134 GLY A C 1
ATOM 988 O O . GLY A 1 134 ? -7.749 1.232 -3.026 1.00 82.94 134 GLY A O 1
ATOM 989 N N . GLY A 1 135 ? -6.650 0.079 -4.625 1.00 82.88 135 GLY A N 1
ATOM 990 C CA . GLY A 1 135 ? -6.794 -1.268 -4.094 1.00 82.88 135 GLY A CA 1
ATOM 991 C C . GLY A 1 135 ? -5.440 -1.970 -3.995 1.00 82.88 135 GLY A C 1
ATOM 992 O O . GLY A 1 135 ? -4.477 -1.611 -4.673 1.00 82.88 135 GLY A O 1
ATOM 993 N N . ALA A 1 136 ? -5.348 -2.975 -3.138 1.00 81.88 136 ALA A N 1
ATOM 994 C CA . ALA A 1 136 ? -4.201 -3.870 -3.100 1.00 81.88 136 ALA A CA 1
ATOM 995 C C . ALA A 1 136 ? -4.672 -5.300 -2.869 1.00 81.88 136 ALA A C 1
ATOM 997 O O . ALA A 1 136 ? -5.611 -5.526 -2.112 1.00 81.88 136 ALA A O 1
ATOM 998 N N . VAL A 1 137 ? -4.014 -6.243 -3.528 1.00 82.19 137 VAL A N 1
ATOM 999 C CA . VAL A 1 137 ? -4.286 -7.671 -3.423 1.00 82.19 137 VAL A CA 1
ATOM 1000 C C . VAL A 1 137 ? -2.999 -8.359 -2.998 1.00 82.19 137 VAL A C 1
ATOM 1002 O O . VAL A 1 137 ? -1.958 -8.163 -3.625 1.00 82.19 137 VAL A O 1
ATOM 1005 N N . VAL A 1 138 ? -3.078 -9.144 -1.931 1.00 81.44 138 VAL A N 1
ATOM 1006 C CA . VAL A 1 138 ? -1.978 -9.933 -1.377 1.00 81.44 138 VAL A CA 1
ATOM 1007 C C . VAL A 1 138 ? -2.364 -11.401 -1.466 1.00 81.44 138 VAL A C 1
ATOM 1009 O O . VAL A 1 138 ? -3.453 -11.779 -1.044 1.00 81.44 138 VAL A O 1
ATOM 1012 N N . THR A 1 139 ? -1.486 -12.227 -2.024 1.00 80.56 139 THR A N 1
ATOM 1013 C CA . THR A 1 139 ? -1.674 -13.684 -2.088 1.00 80.56 139 THR A CA 1
ATOM 1014 C C . THR A 1 139 ? -0.855 -14.377 -1.010 1.00 80.56 139 THR A C 1
ATOM 1016 O O . THR A 1 139 ? 0.198 -13.888 -0.597 1.00 80.56 139 THR A O 1
ATOM 1019 N N . ALA A 1 140 ? -1.315 -15.546 -0.567 1.00 77.12 140 ALA A N 1
ATOM 1020 C CA . ALA A 1 140 ? -0.573 -16.360 0.393 1.00 77.12 140 ALA A CA 1
ATOM 1021 C C . ALA A 1 140 ? 0.658 -17.051 -0.202 1.00 77.12 140 ALA A C 1
ATOM 1023 O O . ALA A 1 140 ? 1.491 -17.526 0.563 1.00 77.12 140 ALA A O 1
ATOM 1024 N N . ARG A 1 141 ? 0.739 -17.174 -1.533 1.00 78.94 141 ARG A N 1
ATOM 1025 C CA . ARG A 1 141 ? 1.855 -17.779 -2.270 1.00 78.94 141 ARG A CA 1
ATOM 1026 C C . ARG A 1 141 ? 1.851 -17.321 -3.728 1.00 78.94 141 ARG A C 1
ATOM 1028 O O . ARG A 1 141 ? 0.806 -16.952 -4.253 1.00 78.94 141 ARG A O 1
ATOM 1035 N N . GLU A 1 142 ? 3.010 -17.365 -4.374 1.00 82.94 142 GLU A N 1
ATOM 1036 C CA . GLU A 1 142 ? 3.138 -17.133 -5.818 1.00 82.94 142 GLU A CA 1
ATOM 1037 C C . GLU A 1 142 ? 2.849 -18.437 -6.582 1.00 82.94 142 GLU A C 1
ATOM 1039 O O . GLU A 1 142 ? 3.762 -19.181 -6.928 1.00 82.94 142 GLU A O 1
ATOM 1044 N N . ASP A 1 143 ? 1.568 -18.754 -6.773 1.00 82.19 143 ASP A N 1
ATOM 1045 C CA . ASP A 1 143 ? 1.097 -19.907 -7.556 1.00 82.19 143 ASP A CA 1
ATOM 1046 C C . ASP A 1 143 ? 0.250 -19.465 -8.768 1.00 82.19 143 ASP A C 1
ATOM 1048 O O . ASP A 1 143 ? 0.198 -18.281 -9.107 1.00 82.19 143 ASP A O 1
ATOM 1052 N N . ASP A 1 144 ? -0.440 -20.401 -9.428 1.00 85.19 144 ASP A N 1
ATOM 1053 C CA . ASP A 1 144 ? -1.303 -20.113 -10.583 1.00 85.19 144 ASP A CA 1
ATOM 1054 C C . AS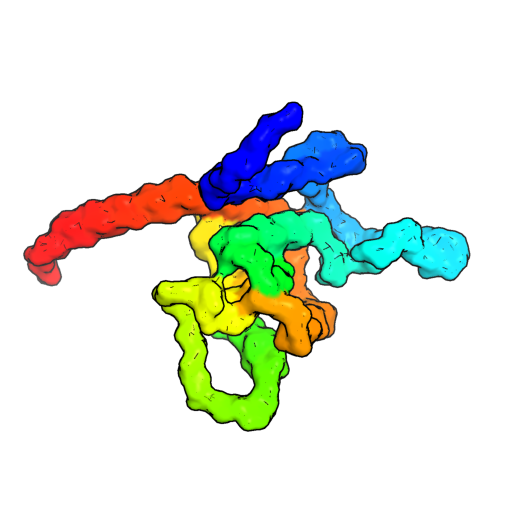P A 1 144 ? -2.309 -18.972 -10.327 1.00 85.19 144 ASP A C 1
ATOM 1056 O O . ASP A 1 144 ? -2.718 -18.282 -11.264 1.00 85.19 144 ASP A O 1
ATOM 1060 N N . LEU A 1 145 ? -2.759 -18.777 -9.077 1.00 79.31 145 LEU A N 1
ATOM 1061 C CA . LEU A 1 145 ? -3.664 -17.681 -8.726 1.00 79.31 145 LEU A CA 1
ATOM 1062 C C . LEU A 1 145 ? -2.950 -16.334 -8.852 1.00 79.31 145 LEU A C 1
ATOM 1064 O O . LEU A 1 145 ? -3.504 -15.395 -9.424 1.00 79.31 145 LEU A O 1
ATOM 1068 N N . TRP A 1 146 ? -1.717 -16.248 -8.352 1.00 82.44 146 TRP A N 1
ATOM 1069 C CA . TRP A 1 146 ? -0.885 -15.058 -8.484 1.00 82.44 146 TRP A CA 1
ATOM 1070 C C . TRP A 1 146 ? -0.592 -14.735 -9.951 1.00 82.44 146 TRP A C 1
ATOM 1072 O O . TRP A 1 146 ? -0.750 -13.584 -10.366 1.00 82.44 146 TRP A O 1
ATOM 1082 N N . GLU A 1 147 ? -0.254 -15.743 -10.758 1.00 84.44 147 GLU A N 1
ATOM 1083 C CA . GLU A 1 147 ? -0.030 -15.552 -12.194 1.00 84.44 147 GLU A CA 1
ATOM 1084 C C . GLU A 1 147 ? -1.277 -14.997 -12.888 1.00 84.44 147 GLU A C 1
ATOM 1086 O O . GLU A 1 147 ? -1.188 -14.014 -13.626 1.00 84.44 147 GLU A O 1
ATOM 1091 N N . ARG A 1 148 ? -2.461 -15.553 -12.598 1.00 82.25 148 ARG A N 1
ATOM 1092 C CA . ARG A 1 148 ? -3.739 -15.055 -13.132 1.00 82.25 148 ARG A CA 1
ATOM 1093 C C . ARG A 1 148 ? -4.018 -13.615 -12.719 1.00 82.25 148 ARG A C 1
ATOM 1095 O O . ARG A 1 148 ? -4.387 -12.812 -13.571 1.00 82.25 148 ARG A O 1
ATOM 1102 N N . ILE A 1 149 ? -3.805 -13.265 -11.451 1.00 80.44 149 ILE A N 1
ATOM 1103 C CA . ILE A 1 149 ? -3.951 -11.883 -10.965 1.00 80.44 149 ILE A CA 1
ATOM 1104 C C . ILE A 1 149 ? -2.994 -10.949 -11.719 1.00 80.44 149 ILE A C 1
ATOM 1106 O O . ILE A 1 149 ? -3.389 -9.855 -12.127 1.00 80.44 149 ILE A O 1
ATOM 1110 N N . GLY A 1 150 ? -1.756 -11.390 -11.958 1.00 80.75 150 GLY A N 1
ATOM 1111 C CA . GLY A 1 150 ? -0.785 -10.677 -12.783 1.00 80.75 150 GLY A CA 1
ATOM 1112 C C . GLY A 1 150 ? -1.281 -10.450 -14.213 1.00 80.75 150 GLY A C 1
ATOM 1113 O O . GLY A 1 150 ? -1.214 -9.324 -14.708 1.00 80.75 150 GLY A O 1
ATOM 1114 N N . GLN A 1 151 ? -1.847 -11.481 -14.850 1.00 81.50 151 GLN A N 1
ATOM 1115 C CA . GLN A 1 151 ? -2.418 -11.389 -16.199 1.00 81.50 151 GLN A CA 1
ATOM 1116 C C . GLN A 1 151 ? -3.628 -10.451 -16.261 1.00 81.50 151 GLN A C 1
ATOM 1118 O O . GLN A 1 151 ? -3.717 -9.637 -17.180 1.00 81.50 151 GLN A O 1
ATOM 1123 N N . VAL A 1 152 ? -4.537 -10.515 -15.284 1.00 81.94 152 VAL A N 1
ATOM 1124 C CA . VAL A 1 152 ? -5.688 -9.602 -15.207 1.00 81.94 152 VAL A CA 1
ATOM 1125 C C . VAL A 1 152 ? -5.211 -8.161 -15.025 1.00 81.94 152 VAL A C 1
ATOM 1127 O O . VAL A 1 152 ? -5.676 -7.266 -15.728 1.00 81.94 152 VAL A O 1
ATOM 1130 N N . ARG A 1 153 ? -4.225 -7.918 -14.152 1.00 79.75 153 ARG A N 1
ATOM 1131 C CA . ARG A 1 153 ? -3.635 -6.582 -13.963 1.00 79.75 153 ARG A CA 1
ATOM 1132 C C . ARG A 1 153 ? -2.995 -6.055 -15.251 1.00 79.75 153 ARG A C 1
ATOM 1134 O O . ARG A 1 153 ? -3.190 -4.886 -15.589 1.00 79.75 153 ARG A O 1
ATOM 1141 N N . LEU A 1 154 ? -2.243 -6.901 -15.958 1.00 79.06 154 LEU A N 1
ATOM 1142 C CA . LEU A 1 154 ? -1.545 -6.543 -17.193 1.00 79.06 154 LEU A CA 1
ATOM 1143 C C . LEU A 1 154 ? -2.526 -6.154 -18.311 1.00 79.06 154 LEU A C 1
ATOM 1145 O O . LEU A 1 154 ? -2.386 -5.089 -18.917 1.00 79.06 154 LEU A O 1
ATOM 1149 N N . HIS A 1 155 ? -3.541 -6.987 -18.550 1.00 80.00 155 HIS A N 1
ATOM 1150 C CA . HIS A 1 155 ? -4.502 -6.789 -19.637 1.00 80.00 155 HIS A CA 1
ATOM 1151 C C . HIS A 1 155 ? -5.602 -5.779 -19.292 1.00 80.00 155 HIS A C 1
ATOM 1153 O O . HIS A 1 155 ? -5.984 -4.975 -20.140 1.00 80.00 155 HIS A O 1
ATOM 1159 N N . GLY A 1 156 ? -6.081 -5.776 -18.046 1.00 76.19 156 GLY A N 1
ATOM 1160 C CA . GLY A 1 156 ? -7.136 -4.877 -17.573 1.00 76.19 156 GLY A CA 1
ATOM 1161 C C . GLY A 1 156 ? -6.666 -3.436 -17.359 1.00 76.19 156 GLY A C 1
ATOM 1162 O O . GLY A 1 156 ? -7.472 -2.506 -17.383 1.00 76.19 156 GLY A O 1
ATOM 1163 N N . GLY A 1 157 ? -5.358 -3.217 -17.170 1.00 72.75 157 GLY A N 1
ATOM 1164 C CA . GLY A 1 157 ? -4.768 -1.878 -17.090 1.00 72.75 157 GLY A CA 1
ATOM 1165 C C . GLY A 1 157 ? -5.149 -1.079 -15.838 1.00 72.75 157 GLY A C 1
ATOM 1166 O O . GLY A 1 157 ? -4.920 0.131 -15.805 1.00 72.75 157 GLY A O 1
ATOM 1167 N N . ALA A 1 158 ? -5.701 -1.727 -14.806 1.00 73.50 158 ALA A N 1
ATOM 1168 C CA . ALA A 1 158 ? -6.064 -1.128 -13.517 1.00 73.50 158 ALA A CA 1
ATOM 1169 C C . ALA A 1 158 ? -4.829 -0.888 -12.624 1.00 73.50 158 ALA A C 1
ATOM 1171 O O . ALA A 1 158 ? -4.732 -1.360 -11.492 1.00 73.50 158 ALA A O 1
ATOM 1172 N N . ILE A 1 159 ? -3.841 -0.172 -13.152 1.00 76.50 159 ILE A N 1
ATOM 1173 C CA . ILE A 1 159 ? -2.577 0.121 -12.474 1.00 76.50 159 ILE A CA 1
ATOM 1174 C C . ILE A 1 159 ? -2.663 1.432 -11.687 1.00 76.50 159 ILE A C 1
ATOM 1176 O O . ILE A 1 159 ? -3.350 2.370 -12.081 1.00 76.50 159 ILE A O 1
ATOM 1180 N N . VAL A 1 160 ? -1.940 1.510 -10.572 1.00 78.31 160 VAL A N 1
ATOM 1181 C CA . VAL A 1 160 ? -1.698 2.786 -9.879 1.00 78.31 160 VAL A CA 1
ATOM 1182 C C . VAL A 1 160 ? -0.752 3.636 -10.744 1.00 78.31 160 VAL A C 1
ATOM 1184 O O . VAL A 1 160 ? -0.010 3.090 -11.555 1.00 78.31 160 VAL A O 1
ATOM 1187 N N . GLY A 1 161 ? -0.801 4.965 -10.637 1.00 83.38 161 GLY A N 1
ATOM 1188 C CA . GLY A 1 161 ? 0.192 5.859 -11.242 1.00 83.38 161 GLY A CA 1
ATOM 1189 C C . GLY A 1 161 ? 1.377 6.108 -10.301 1.00 83.38 161 GLY A C 1
ATOM 1190 O O . GLY A 1 161 ? 1.290 5.910 -9.090 1.00 83.38 161 GLY A O 1
ATOM 1191 N N . SER A 1 162 ? 2.531 6.515 -10.832 1.00 86.56 162 SER A N 1
ATOM 1192 C CA . SER A 1 162 ? 3.762 6.687 -10.034 1.00 86.56 162 SER A CA 1
ATOM 1193 C C . SER A 1 162 ? 3.592 7.662 -8.867 1.00 86.56 162 SER A C 1
ATOM 1195 O O . SER A 1 162 ? 4.173 7.470 -7.798 1.00 86.56 162 SER A O 1
ATOM 1197 N N . PHE A 1 163 ? 2.798 8.713 -9.076 1.00 89.44 163 PHE A N 1
ATOM 1198 C CA . PHE A 1 163 ? 2.535 9.731 -8.068 1.00 89.44 163 PHE A CA 1
ATOM 1199 C C . PHE A 1 163 ? 1.627 9.198 -6.955 1.00 89.44 163 PHE A C 1
ATOM 1201 O O . PHE A 1 163 ? 1.923 9.362 -5.774 1.00 89.44 163 PHE A O 1
ATOM 1208 N N . GLU A 1 164 ? 0.573 8.471 -7.316 1.00 88.50 164 GLU A N 1
ATOM 1209 C CA . GLU A 1 164 ? -0.350 7.832 -6.382 1.00 88.50 164 GLU A CA 1
ATOM 1210 C C . GLU A 1 164 ? 0.350 6.738 -5.569 1.00 88.50 164 GLU A C 1
ATOM 1212 O O . GLU A 1 164 ? 0.108 6.614 -4.369 1.00 88.50 164 GLU A O 1
ATOM 1217 N N . ALA A 1 165 ? 1.272 5.986 -6.181 1.00 87.94 165 ALA A N 1
ATOM 1218 C CA . ALA A 1 165 ? 2.134 5.046 -5.462 1.00 87.94 165 ALA A CA 1
ATOM 1219 C C . ALA A 1 165 ? 2.961 5.751 -4.389 1.00 87.94 165 ALA A C 1
ATOM 1221 O O . ALA A 1 165 ? 3.074 5.270 -3.261 1.00 87.94 165 ALA A O 1
ATOM 1222 N N . TRP A 1 166 ? 3.556 6.886 -4.749 1.00 90.50 166 TRP A N 1
ATOM 1223 C CA . TRP A 1 166 ? 4.363 7.671 -3.829 1.00 90.50 166 TRP A CA 1
ATOM 1224 C C . TRP A 1 166 ? 3.514 8.221 -2.673 1.00 90.50 166 TRP A C 1
ATOM 1226 O O . TRP A 1 166 ? 3.909 8.106 -1.508 1.00 90.50 166 TRP A O 1
ATOM 1236 N N . LEU A 1 167 ? 2.312 8.735 -2.963 1.00 92.50 167 LEU A N 1
ATOM 1237 C CA . LEU A 1 167 ? 1.356 9.175 -1.942 1.00 92.50 167 LEU A CA 1
ATOM 1238 C C . LEU A 1 167 ? 0.936 8.024 -1.019 1.00 92.50 167 LEU A C 1
ATOM 1240 O O . LEU A 1 167 ? 0.950 8.189 0.202 1.00 92.50 167 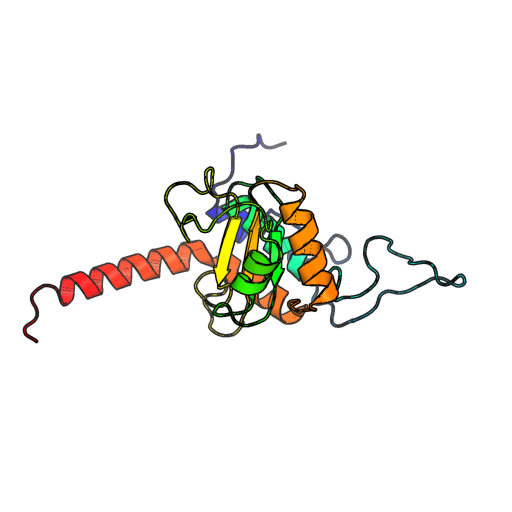LEU A O 1
ATOM 1244 N N . LEU A 1 168 ? 0.659 6.842 -1.577 1.00 90.12 168 LEU A N 1
ATOM 1245 C CA . LEU A 1 168 ? 0.326 5.650 -0.803 1.00 90.12 168 LEU A CA 1
ATOM 1246 C C . LEU A 1 168 ? 1.469 5.265 0.143 1.00 90.12 168 LEU A C 1
ATOM 1248 O O . LEU A 1 168 ? 1.236 5.096 1.337 1.00 90.12 168 LEU A O 1
ATOM 1252 N N . GLN A 1 169 ? 2.714 5.198 -0.339 1.00 89.88 169 GLN A N 1
ATOM 1253 C CA . GLN A 1 169 ? 3.875 4.919 0.517 1.00 89.88 169 GLN A CA 1
ATOM 1254 C C . GLN A 1 169 ? 4.040 5.957 1.632 1.00 89.88 169 GLN A C 1
ATOM 1256 O O . GLN A 1 169 ? 4.392 5.622 2.765 1.00 89.88 169 GLN A O 1
ATOM 1261 N N . ARG A 1 170 ? 3.817 7.239 1.325 1.00 91.88 170 ARG A N 1
ATOM 1262 C CA . ARG A 1 170 ? 3.836 8.321 2.317 1.00 91.88 170 ARG A CA 1
ATOM 1263 C C . ARG A 1 170 ? 2.756 8.112 3.382 1.00 91.88 170 ARG A C 1
ATOM 1265 O O . ARG A 1 170 ? 3.033 8.322 4.563 1.00 91.88 170 ARG A O 1
ATOM 1272 N N . GLY A 1 171 ? 1.551 7.715 2.983 1.00 92.19 171 GLY A N 1
ATOM 1273 C CA . GLY A 1 171 ? 0.443 7.398 3.882 1.00 92.19 171 GLY A CA 1
ATOM 1274 C C . GLY A 1 171 ? 0.733 6.185 4.765 1.00 92.19 171 GLY A C 1
ATOM 1275 O O . GLY A 1 171 ? 0.587 6.260 5.991 1.00 92.19 171 GLY A O 1
ATOM 1276 N N . MET A 1 172 ? 1.225 5.100 4.162 1.00 90.94 172 MET A N 1
ATOM 1277 C CA . MET A 1 172 ? 1.504 3.833 4.839 1.00 90.94 172 MET A CA 1
ATOM 1278 C C . MET A 1 172 ? 2.482 4.000 5.997 1.00 90.94 172 MET A C 1
ATOM 1280 O O . MET A 1 172 ? 2.240 3.439 7.058 1.00 90.94 172 MET A O 1
ATOM 1284 N N . ARG A 1 173 ? 3.510 4.851 5.884 1.00 92.50 173 ARG A N 1
ATOM 1285 C CA . ARG A 1 173 ? 4.505 5.069 6.957 1.00 92.50 173 ARG A CA 1
ATOM 1286 C C . ARG A 1 173 ? 3.918 5.463 8.317 1.00 92.50 173 ARG A C 1
ATOM 1288 O O . ARG A 1 173 ? 4.550 5.204 9.335 1.00 92.50 173 ARG A O 1
ATOM 1295 N N . THR A 1 174 ? 2.727 6.065 8.358 1.00 94.94 174 THR A N 1
ATOM 1296 C CA . THR A 1 174 ? 2.045 6.433 9.613 1.00 94.94 174 THR A CA 1
ATOM 1297 C C . THR A 1 174 ? 0.840 5.549 9.944 1.00 94.94 174 THR A C 1
ATOM 1299 O O . THR A 1 174 ? 0.092 5.875 10.864 1.00 94.94 174 THR A O 1
ATOM 1302 N N . LEU A 1 175 ? 0.650 4.435 9.227 1.00 92.19 175 LEU A N 1
ATOM 1303 C CA . LEU A 1 175 ? -0.482 3.512 9.369 1.00 92.19 175 LEU A CA 1
ATOM 1304 C C . LEU A 1 175 ? -0.743 3.117 10.822 1.00 92.19 175 LEU A C 1
ATOM 1306 O O . LEU A 1 175 ? -1.833 3.366 11.325 1.00 92.19 175 LEU A O 1
ATOM 1310 N N . PHE A 1 176 ? 0.261 2.563 11.499 1.00 90.88 176 PHE A N 1
ATOM 1311 C CA . PHE A 1 176 ? 0.112 2.045 12.860 1.00 90.88 176 PHE A CA 1
ATOM 1312 C C . PHE A 1 176 ? -0.301 3.128 13.859 1.00 90.88 176 PHE A C 1
ATOM 1314 O O . PHE A 1 176 ? -1.270 2.949 14.590 1.00 90.88 176 PHE A O 1
ATOM 1321 N N . LEU A 1 177 ? 0.356 4.293 13.815 1.00 93.44 177 LEU A N 1
ATOM 1322 C CA . LEU A 1 177 ? 0.022 5.427 14.682 1.00 93.44 177 LEU A CA 1
ATOM 1323 C C . LEU A 1 177 ? -1.412 5.918 14.442 1.00 93.44 177 LEU A C 1
ATOM 1325 O O . LEU A 1 177 ? -2.149 6.195 15.387 1.00 93.44 177 LEU A O 1
ATOM 1329 N N . ARG A 1 178 ? -1.818 6.017 13.170 1.00 94.81 178 ARG A N 1
ATOM 1330 C CA . ARG A 1 178 ? -3.155 6.486 12.792 1.00 94.81 178 ARG A CA 1
ATOM 1331 C C . ARG A 1 178 ? -4.239 5.496 13.195 1.00 94.81 178 ARG A C 1
ATOM 1333 O O . ARG A 1 178 ? -5.249 5.924 13.738 1.00 94.81 178 ARG A O 1
ATOM 1340 N N . VAL A 1 179 ? -4.047 4.206 12.923 1.00 90.94 179 VAL A N 1
ATOM 1341 C CA . VAL A 1 179 ? -5.034 3.164 13.240 1.00 90.94 179 VAL A CA 1
ATOM 1342 C C . VAL A 1 179 ? -5.184 3.023 14.747 1.00 90.94 179 VAL A C 1
ATOM 1344 O O . VAL A 1 179 ? -6.310 3.036 15.230 1.00 90.94 179 VAL A O 1
ATOM 1347 N N . GLN A 1 180 ? -4.077 2.992 15.495 1.00 91.75 180 GLN A N 1
ATOM 1348 C CA . GLN A 1 180 ? -4.131 2.973 16.954 1.00 91.75 180 GLN A CA 1
ATOM 1349 C C . GLN A 1 180 ? -4.929 4.168 17.486 1.00 91.75 180 GLN A C 1
ATOM 1351 O O . GLN A 1 180 ? -5.893 3.985 18.230 1.00 91.75 180 GLN A O 1
ATOM 1356 N N . LYS A 1 181 ? -4.582 5.389 17.056 1.00 96.44 181 LYS A N 1
ATOM 1357 C CA . LYS A 1 181 ? -5.263 6.589 17.544 1.00 96.44 181 LYS A CA 1
ATOM 1358 C C . LYS A 1 181 ? -6.736 6.634 17.140 1.00 96.44 181 LYS A C 1
ATOM 1360 O O . LYS A 1 181 ? -7.574 7.027 17.946 1.00 96.44 181 LYS A O 1
ATOM 1365 N N . ALA A 1 182 ? -7.056 6.218 15.915 1.00 92.19 182 ALA A N 1
ATOM 1366 C CA . ALA A 1 182 ? -8.430 6.136 15.436 1.00 92.19 182 ALA A CA 1
ATOM 1367 C C . ALA A 1 182 ? -9.256 5.155 16.278 1.00 92.19 182 ALA A C 1
ATOM 1369 O O . ALA A 1 182 ? -10.364 5.502 16.675 1.00 92.19 182 ALA A O 1
ATOM 1370 N N . SER A 1 183 ? -8.708 3.981 16.605 1.00 94.06 183 SER A N 1
ATOM 1371 C CA . SER A 1 183 ? -9.369 2.988 17.458 1.00 94.06 183 SER A CA 1
ATOM 1372 C C . SER A 1 183 ? -9.580 3.494 18.887 1.00 94.06 183 SER A C 1
ATOM 1374 O O . SER A 1 183 ? -10.674 3.354 19.427 1.00 94.06 183 SER A O 1
ATOM 1376 N N . GLU A 1 184 ? -8.573 4.136 19.489 1.00 97.06 184 GLU A N 1
ATOM 1377 C CA . GLU A 1 184 ? -8.691 4.753 20.819 1.00 97.06 184 GLU A CA 1
ATOM 1378 C C . GLU A 1 184 ? -9.787 5.828 20.853 1.00 97.06 184 GLU A C 1
ATOM 1380 O O . GLU A 1 184 ? -10.640 5.832 21.742 1.00 97.06 184 GLU A O 1
ATOM 1385 N N . SER A 1 185 ? -9.785 6.734 19.870 1.00 97.81 185 SER A N 1
ATOM 1386 C CA . SER A 1 185 ? -10.787 7.795 19.754 1.00 97.81 185 SER A CA 1
ATOM 1387 C C . SER A 1 185 ? -12.186 7.238 19.497 1.00 97.81 185 SER A C 1
ATOM 1389 O O . SER A 1 185 ? -13.136 7.679 20.140 1.00 97.81 185 SER A O 1
ATOM 1391 N N . ALA A 1 186 ? -12.319 6.254 18.605 1.00 96.56 186 ALA A N 1
ATOM 1392 C CA . ALA A 1 186 ? -13.595 5.608 18.315 1.00 96.56 186 ALA A CA 1
ATOM 1393 C C . ALA A 1 186 ? -14.171 4.918 19.557 1.00 96.56 186 ALA A C 1
ATOM 1395 O O . ALA A 1 186 ? -15.352 5.086 19.849 1.00 96.56 186 ALA A O 1
ATOM 1396 N N . LEU A 1 187 ? -13.342 4.212 20.333 1.00 97.50 187 LEU A N 1
ATOM 1397 C CA . LEU A 1 187 ? -13.775 3.569 21.574 1.00 97.50 187 LEU A CA 1
ATOM 1398 C C . LEU A 1 187 ? -14.206 4.590 22.635 1.00 97.50 187 LEU A C 1
ATOM 1400 O O . LEU A 1 187 ? -15.196 4.369 23.328 1.00 97.50 187 LEU A O 1
ATOM 1404 N N . ALA A 1 188 ? -13.489 5.709 22.763 1.00 97.81 188 ALA A N 1
ATOM 1405 C CA . ALA A 1 188 ? -13.864 6.772 23.692 1.00 97.81 188 ALA A CA 1
ATOM 1406 C C . ALA A 1 188 ? -15.224 7.395 23.329 1.00 97.81 188 ALA A C 1
ATOM 1408 O O . ALA A 1 188 ? -16.060 7.594 24.207 1.00 97.81 188 ALA A O 1
ATOM 1409 N N . ILE A 1 189 ? -15.463 7.647 22.038 1.00 97.75 189 ILE A N 1
ATOM 1410 C CA . ILE A 1 189 ? -16.745 8.149 21.523 1.00 97.75 189 ILE A CA 1
ATOM 1411 C C . ILE A 1 189 ? -17.857 7.118 21.745 1.00 97.75 189 ILE A C 1
ATOM 1413 O O . ILE A 1 189 ? -18.916 7.470 22.255 1.00 97.75 189 ILE A O 1
ATOM 1417 N N . ALA A 1 190 ? -17.612 5.848 21.416 1.00 97.56 190 ALA A N 1
ATOM 1418 C CA . ALA A 1 190 ? -18.588 4.777 21.602 1.00 97.56 190 ALA A CA 1
ATOM 1419 C C . ALA A 1 190 ? -19.022 4.658 23.070 1.00 97.56 190 ALA A C 1
ATOM 1421 O O . ALA A 1 190 ? -20.214 4.610 23.345 1.00 97.56 190 ALA A O 1
ATOM 1422 N N . ARG A 1 191 ? -18.069 4.705 24.011 1.00 97.19 191 ARG A N 1
ATOM 1423 C CA . ARG A 1 191 ? -18.350 4.707 25.458 1.00 97.19 191 ARG A CA 1
ATOM 1424 C C . ARG A 1 191 ? -19.108 5.947 25.918 1.00 97.19 191 ARG A C 1
ATOM 1426 O O . ARG A 1 191 ? -19.925 5.854 26.820 1.00 97.19 191 ARG A O 1
ATOM 1433 N N . HIS A 1 192 ? -18.834 7.109 25.327 1.00 96.06 192 HIS A N 1
ATOM 1434 C CA . HIS A 1 192 ? -19.553 8.336 25.668 1.00 96.06 192 HIS A CA 1
ATOM 1435 C C . HIS A 1 192 ? -21.039 8.261 25.291 1.00 96.06 192 HIS A C 1
ATOM 1437 O O . HIS A 1 192 ? -21.880 8.750 26.039 1.00 96.06 192 HIS A O 1
ATOM 1443 N N . PHE A 1 193 ? -21.355 7.640 24.151 1.00 96.19 193 PHE A N 1
ATOM 1444 C CA . PHE A 1 193 ? -22.730 7.474 23.671 1.00 96.19 193 PHE A CA 1
ATOM 1445 C C . PHE A 1 193 ? -23.394 6.165 24.119 1.00 96.19 193 PHE A C 1
ATOM 1447 O O . PHE A 1 193 ? -24.549 5.910 23.778 1.00 96.19 193 PHE A O 1
ATOM 1454 N N . GLU A 1 194 ? -22.699 5.335 24.895 1.00 96.25 194 GLU A N 1
ATOM 1455 C CA . GLU A 1 194 ? -23.257 4.104 25.443 1.00 96.25 194 GLU A CA 1
ATOM 1456 C C . GLU A 1 194 ? -24.392 4.440 26.424 1.00 96.25 194 GLU A C 1
ATOM 1458 O O . GLU A 1 194 ? -24.182 5.070 27.458 1.00 96.25 194 GLU A O 1
ATOM 1463 N N . GLY A 1 195 ? -25.622 4.053 26.073 1.00 92.31 195 GLY A N 1
ATOM 1464 C CA . GLY A 1 195 ? -26.817 4.361 26.865 1.00 92.31 195 GLY A CA 1
ATOM 1465 C C . GLY A 1 195 ? -27.390 5.767 26.656 1.00 92.31 195 GLY A C 1
ATOM 1466 O O . GLY A 1 195 ? -28.271 6.170 27.418 1.00 92.31 195 GLY A O 1
ATOM 1467 N N . HIS A 1 196 ? -26.935 6.514 25.643 1.00 93.19 196 HIS A N 1
ATOM 1468 C CA . HIS A 1 196 ? -27.547 7.798 25.303 1.00 93.19 196 HIS A CA 1
ATOM 1469 C C . HIS A 1 196 ? -28.989 7.578 24.801 1.00 93.19 196 HIS A C 1
ATOM 1471 O O . HIS A 1 196 ? -29.204 6.699 23.963 1.00 93.19 196 HIS A O 1
ATOM 1477 N N . PRO A 1 197 ? -29.989 8.337 25.290 1.00 86.88 197 PRO A N 1
ATOM 1478 C CA . PR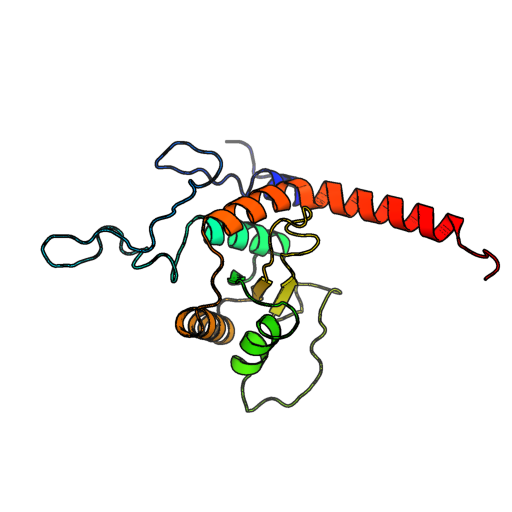O A 1 197 ? -31.337 8.268 24.736 1.00 86.88 197 PRO A CA 1
ATOM 1479 C C . PRO A 1 197 ? -31.313 8.683 23.257 1.00 86.88 197 PRO A C 1
ATOM 1481 O O . PRO A 1 197 ? -30.588 9.618 22.900 1.00 86.88 197 PRO A O 1
ATOM 1484 N N . ASN A 1 198 ? -32.072 7.954 22.431 1.00 69.44 198 ASN A N 1
ATOM 1485 C CA . ASN A 1 198 ? -32.259 8.239 21.003 1.00 69.44 198 ASN A CA 1
ATOM 1486 C C . ASN A 1 198 ? -32.980 9.570 20.778 1.00 69.44 198 ASN A C 1
ATOM 1488 O O . ASN A 1 198 ? -33.957 9.830 21.518 1.00 69.44 198 ASN A O 1
#

Radius of gyration: 19.11 Å; chains: 1; bounding box: 59×38×59 Å

Secondary structure (DSSP, 8-state):
--------HHHHHHTGGG---TTT--SSPPP---SB--B-TTS-BSSTT-SBTTT--HHHHHHHHHHHHHTTS-S-EEEE-S-TTTHHHHHHHHHS-TTS------SS-S-TTT-SEEEEEIIIIIT-SSS---EEEEESSSSHHHHHHHHHHHHH--BPPHHHHHHHHHHHTTHHHHHHHHHHHHHHHHHHSTT---

pLDDT: mean 75.66, std 18.97, range [24.12, 97.81]